Protein AF-R7WRE0-F1 (afdb_monomer_lite)

pLDDT: mean 92.09, std 9.32, range [49.22, 98.69]

Radius of gyration: 26.39 Å; chains: 1; bounding box: 58×39×87 Å

Structure (mmCIF, N/CA/C/O backbone):
data_AF-R7WRE0-F1
#
_entry.id   AF-R7WRE0-F1
#
loop_
_atom_site.group_PDB
_atom_site.id
_atom_site.type_symbol
_atom_site.label_atom_id
_atom_site.label_alt_id
_atom_site.label_comp_id
_atom_site.label_asym_id
_atom_site.label_entity_id
_atom_site.label_seq_id
_atom_site.pdbx_PDB_ins_code
_atom_site.Cartn_x
_atom_site.Cartn_y
_atom_site.Cartn_z
_atom_site.occupancy
_atom_site.B_iso_or_equiv
_atom_site.auth_seq_id
_atom_site.auth_comp_id
_atom_site.auth_asym_id
_atom_site.auth_atom_id
_ato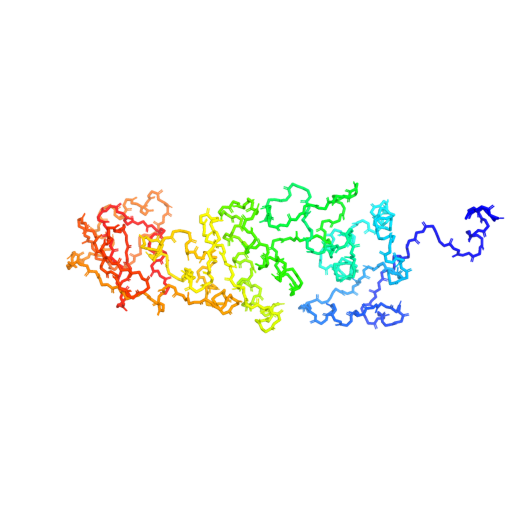m_site.pdbx_PDB_model_num
ATOM 1 N N . MET A 1 1 ? 18.594 -2.446 -43.652 1.00 52.31 1 MET A N 1
ATOM 2 C CA . MET A 1 1 ? 19.129 -3.704 -44.234 1.00 52.31 1 MET A CA 1
ATOM 3 C C . MET A 1 1 ? 19.076 -3.786 -45.760 1.00 52.31 1 MET A C 1
ATOM 5 O O . MET A 1 1 ? 20.065 -4.213 -46.339 1.00 52.31 1 MET A O 1
ATOM 9 N N . ALA A 1 2 ? 17.984 -3.380 -46.424 1.00 49.22 2 ALA A N 1
ATOM 10 C CA . ALA A 1 2 ? 17.731 -3.698 -47.840 1.00 49.22 2 ALA A CA 1
ATOM 11 C C . ALA A 1 2 ? 18.725 -3.141 -48.891 1.00 49.22 2 ALA A C 1
ATOM 13 O O . ALA A 1 2 ? 18.712 -3.618 -50.019 1.00 49.22 2 ALA A O 1
ATOM 14 N N . ARG A 1 3 ? 19.588 -2.164 -48.563 1.00 53.22 3 ARG A N 1
ATOM 15 C CA . ARG A 1 3 ? 20.530 -1.567 -49.536 1.00 53.22 3 ARG A CA 1
ATOM 16 C C . ARG A 1 3 ? 22.011 -1.901 -49.309 1.00 53.22 3 ARG A C 1
ATOM 18 O O . ARG A 1 3 ? 22.764 -1.891 -50.273 1.00 53.22 3 ARG A O 1
ATOM 25 N N . TRP A 1 4 ? 22.429 -2.203 -48.078 1.00 65.12 4 TRP A N 1
ATOM 26 C CA . TRP A 1 4 ? 23.857 -2.345 -47.738 1.00 65.12 4 TRP A CA 1
ATOM 27 C C . TRP A 1 4 ? 24.205 -3.635 -46.974 1.00 65.12 4 TRP A C 1
ATOM 29 O O . TRP A 1 4 ? 25.378 -3.964 -46.850 1.00 65.12 4 TRP A O 1
ATOM 39 N N . GLY A 1 5 ? 23.213 -4.416 -46.526 1.00 62.16 5 GLY A N 1
ATOM 40 C CA . GLY A 1 5 ? 23.451 -5.624 -45.729 1.00 62.16 5 GLY A CA 1
ATOM 41 C C . GLY A 1 5 ? 23.987 -5.327 -44.321 1.00 62.16 5 GLY A C 1
ATOM 42 O O . GLY A 1 5 ? 24.457 -4.234 -44.022 1.00 62.16 5 GLY A O 1
ATOM 43 N N . GLU A 1 6 ? 23.879 -6.302 -43.424 1.00 60.72 6 GLU A N 1
ATOM 44 C CA . GLU A 1 6 ? 24.284 -6.176 -42.016 1.00 60.72 6 GLU A CA 1
ATOM 45 C C . GLU A 1 6 ? 25.800 -5.970 -41.858 1.00 60.72 6 GLU A C 1
ATOM 47 O O . GLU A 1 6 ? 26.254 -5.136 -41.082 1.00 60.72 6 GLU A O 1
ATOM 52 N N . HIS A 1 7 ? 26.592 -6.664 -42.676 1.00 59.81 7 HIS A N 1
ATOM 53 C CA . HIS A 1 7 ? 28.050 -6.609 -42.622 1.00 59.81 7 HIS A CA 1
ATOM 54 C C . HIS A 1 7 ? 28.626 -5.222 -42.961 1.00 59.81 7 HIS A C 1
ATOM 56 O O . HIS A 1 7 ? 29.563 -4.777 -42.306 1.00 59.81 7 HIS A O 1
ATOM 62 N N . ALA A 1 8 ? 28.056 -4.500 -43.934 1.00 63.62 8 ALA A N 1
ATOM 63 C CA . ALA A 1 8 ? 28.547 -3.165 -44.291 1.00 63.62 8 ALA A CA 1
ATOM 64 C C . ALA A 1 8 ? 28.260 -2.121 -43.201 1.00 63.62 8 ALA A C 1
ATOM 66 O O . ALA A 1 8 ? 29.037 -1.186 -43.042 1.00 63.62 8 ALA A O 1
ATOM 67 N N . LEU A 1 9 ? 27.176 -2.299 -42.436 1.00 62.84 9 LEU A N 1
ATOM 68 C CA . LEU A 1 9 ? 26.852 -1.450 -41.287 1.00 62.84 9 LEU A CA 1
ATOM 69 C C . LEU A 1 9 ? 27.823 -1.696 -40.122 1.00 62.84 9 LEU A C 1
ATOM 71 O O . LEU A 1 9 ? 28.299 -0.739 -39.517 1.00 62.84 9 LEU A O 1
ATOM 75 N N . ARG A 1 10 ? 28.222 -2.954 -39.892 1.00 60.97 10 ARG A N 1
ATOM 76 C CA . ARG A 1 10 ? 29.246 -3.302 -38.890 1.00 60.97 10 ARG A CA 1
ATOM 77 C C . ARG A 1 10 ? 30.605 -2.670 -39.194 1.00 60.97 10 ARG A C 1
ATOM 79 O O . ARG A 1 10 ? 31.276 -2.182 -38.293 1.00 60.97 10 ARG A O 1
ATOM 86 N N . VAL A 1 11 ? 31.006 -2.646 -40.467 1.00 59.81 11 VAL A N 1
ATOM 87 C CA . VAL A 1 11 ? 32.299 -2.077 -40.898 1.00 59.81 11 VAL A CA 1
ATOM 88 C C . VAL A 1 11 ? 32.384 -0.565 -40.657 1.00 59.81 11 VAL A C 1
ATOM 90 O O . VAL A 1 11 ? 33.475 -0.052 -40.429 1.00 59.81 11 VAL A O 1
ATOM 93 N N . VAL A 1 12 ? 31.254 0.149 -40.663 1.00 56.72 12 VAL A N 1
ATOM 94 C CA . VAL A 1 12 ? 31.206 1.594 -40.367 1.00 56.72 12 VAL A CA 1
ATOM 95 C C . VAL A 1 12 ? 30.901 1.903 -38.894 1.00 56.72 12 VAL A C 1
ATOM 97 O O . VAL A 1 12 ? 30.641 3.055 -38.563 1.00 56.72 12 VAL A O 1
ATOM 100 N N . GLY A 1 13 ? 30.957 0.899 -38.010 1.00 50.66 13 GLY A N 1
ATOM 101 C CA . GLY A 1 13 ? 30.832 1.076 -36.560 1.00 50.66 13 GLY A CA 1
ATOM 102 C C . GLY A 1 13 ? 29.403 1.057 -36.017 1.00 50.66 13 GLY A C 1
ATOM 103 O O . GLY A 1 13 ? 29.203 1.403 -34.858 1.00 50.66 13 GLY A O 1
ATOM 104 N N . VAL A 1 14 ? 28.407 0.646 -36.810 1.00 56.50 14 VAL A N 1
ATOM 105 C CA . VAL A 1 14 ? 27.055 0.405 -36.283 1.00 56.50 14 VAL A CA 1
ATOM 106 C C . VAL A 1 14 ? 27.091 -0.894 -35.478 1.00 56.50 14 VAL A C 1
ATOM 108 O O . VAL A 1 14 ? 27.238 -1.975 -36.056 1.00 56.50 14 VAL A O 1
ATOM 111 N N . GLY A 1 15 ? 27.005 -0.769 -34.152 1.00 60.31 15 GLY A N 1
ATOM 112 C CA . GLY A 1 15 ? 26.920 -1.900 -33.230 1.00 60.31 15 GLY A CA 1
ATOM 113 C C . GLY A 1 15 ? 25.664 -2.745 -33.462 1.00 60.31 15 GLY A C 1
ATOM 114 O O . GLY A 1 15 ? 24.662 -2.266 -33.994 1.00 60.31 15 GLY A O 1
ATOM 115 N N . ASP A 1 16 ? 25.728 -4.018 -33.083 1.00 65.94 16 ASP A N 1
ATOM 116 C CA . ASP A 1 16 ? 24.604 -4.963 -33.087 1.00 65.94 16 ASP A CA 1
ATOM 117 C C . ASP A 1 16 ? 23.875 -5.041 -31.731 1.00 65.94 16 ASP A C 1
ATOM 119 O O . ASP A 1 16 ? 22.918 -5.801 -31.591 1.00 65.94 16 ASP A O 1
ATOM 123 N N . GLY A 1 17 ? 24.284 -4.218 -30.761 1.00 73.00 17 GLY A N 1
ATOM 124 C CA . GLY A 1 17 ? 23.723 -4.147 -29.416 1.00 73.00 17 GLY A CA 1
ATOM 125 C C . GLY A 1 17 ? 24.034 -2.819 -28.728 1.00 73.00 17 GLY A C 1
ATOM 126 O O . GLY A 1 17 ? 24.555 -1.888 -29.346 1.00 73.00 17 GLY A O 1
ATOM 127 N N . PHE A 1 18 ? 23.702 -2.737 -27.443 1.00 83.12 18 PHE A N 1
ATOM 128 C CA . PHE A 1 18 ? 23.951 -1.552 -26.628 1.00 83.12 18 PHE A CA 1
ATOM 129 C C . PHE A 1 18 ? 25.343 -1.612 -25.992 1.00 83.12 18 PHE A C 1
ATOM 131 O O . PHE A 1 18 ? 25.819 -2.683 -25.618 1.00 83.12 18 PHE A O 1
ATOM 138 N N . ALA A 1 19 ? 26.003 -0.462 -25.843 1.00 86.69 19 ALA A N 1
ATOM 139 C CA . ALA A 1 19 ? 27.262 -0.394 -25.110 1.00 86.69 19 ALA A CA 1
ATOM 140 C C . ALA A 1 19 ? 26.999 -0.449 -23.597 1.00 86.69 19 ALA A C 1
ATOM 142 O O . ALA A 1 19 ? 26.157 0.292 -23.086 1.00 86.69 19 ALA A O 1
ATOM 143 N N . VAL A 1 20 ? 27.748 -1.305 -22.893 1.00 90.69 20 VAL A N 1
ATOM 144 C CA . VAL A 1 20 ? 27.572 -1.571 -21.455 1.00 90.69 20 VAL A CA 1
ATOM 145 C C . VAL A 1 20 ? 28.853 -1.245 -20.673 1.00 90.69 20 VAL A C 1
ATOM 147 O O . VAL A 1 20 ? 29.591 -2.158 -20.292 1.00 90.69 20 VAL A O 1
ATOM 150 N N . PRO A 1 21 ? 29.218 0.041 -20.505 1.00 89.81 21 PRO A N 1
ATOM 151 C CA . PRO A 1 21 ? 30.403 0.404 -19.742 1.00 89.81 21 PRO A CA 1
ATOM 152 C C . PRO A 1 21 ? 30.174 0.254 -18.231 1.00 89.81 21 PRO A C 1
ATOM 154 O O . PRO A 1 21 ? 29.075 0.474 -17.721 1.00 89.81 21 PRO A O 1
ATOM 157 N N . THR A 1 22 ? 31.253 -0.070 -17.518 1.00 89.50 22 THR A N 1
ATOM 158 C CA . THR A 1 22 ? 31.354 0.103 -16.064 1.00 89.50 22 THR A CA 1
ATOM 159 C C . THR A 1 22 ? 32.142 1.370 -15.791 1.00 89.50 22 THR A C 1
ATOM 161 O O . THR A 1 22 ? 33.205 1.570 -16.381 1.00 89.50 22 THR A O 1
ATOM 164 N N . VAL A 1 23 ? 31.598 2.226 -14.935 1.00 87.00 23 VAL A N 1
ATOM 165 C CA . VAL A 1 23 ? 31.994 3.629 -14.840 1.00 87.00 23 VAL A CA 1
ATOM 166 C C . VAL A 1 23 ? 32.159 3.998 -13.375 1.00 87.00 23 VAL A C 1
ATOM 168 O O . VAL A 1 23 ? 31.402 3.513 -12.529 1.00 87.00 23 VAL A O 1
ATOM 171 N N . ASP A 1 24 ? 33.154 4.826 -13.074 1.00 86.94 24 ASP A N 1
ATOM 172 C CA . ASP A 1 24 ? 33.201 5.525 -11.793 1.00 86.94 24 ASP A CA 1
ATOM 173 C C . ASP A 1 24 ? 32.082 6.584 -11.813 1.00 86.94 24 ASP A C 1
ATOM 175 O O . ASP A 1 24 ? 31.990 7.325 -12.797 1.00 86.94 24 ASP A O 1
ATOM 179 N N . PRO A 1 25 ? 31.200 6.665 -10.797 1.00 82.38 25 PRO A N 1
ATOM 180 C CA . PRO A 1 25 ? 30.188 7.718 -10.717 1.00 82.38 25 PRO A CA 1
ATOM 181 C C . PRO A 1 25 ? 30.743 9.135 -10.902 1.00 82.38 25 PRO A C 1
ATOM 183 O O . PRO A 1 25 ? 30.017 10.000 -11.384 1.00 82.38 25 PRO A O 1
ATOM 186 N N . ALA A 1 26 ? 32.007 9.380 -10.535 1.00 81.50 26 ALA A N 1
ATOM 187 C CA . ALA A 1 26 ? 32.663 10.671 -10.732 1.00 81.50 26 ALA A CA 1
ATOM 188 C C . ALA A 1 26 ? 32.869 11.031 -12.216 1.00 81.50 26 ALA A C 1
ATOM 190 O O . ALA A 1 26 ? 32.938 12.214 -12.543 1.00 81.50 26 ALA A O 1
ATOM 191 N N . ASP A 1 27 ? 32.917 10.033 -13.102 1.00 81.38 27 ASP A N 1
ATOM 192 C CA . ASP A 1 27 ? 33.128 10.187 -14.546 1.00 81.38 27 ASP A CA 1
ATOM 193 C C . ASP A 1 27 ? 31.807 10.093 -15.346 1.00 81.38 27 ASP A C 1
ATOM 195 O O . ASP A 1 27 ? 31.813 10.069 -16.580 1.00 81.38 27 ASP A O 1
ATOM 199 N N . ALA A 1 28 ? 30.653 10.016 -14.670 1.00 74.06 28 ALA A N 1
ATOM 200 C CA . ALA A 1 28 ? 29.349 9.787 -15.301 1.00 74.06 28 ALA A CA 1
ATOM 201 C C . ALA A 1 28 ? 28.956 10.875 -16.322 1.00 74.06 28 ALA A C 1
ATOM 203 O O . ALA A 1 28 ? 28.397 10.552 -17.376 1.00 74.06 28 ALA A O 1
ATOM 204 N N . ASP A 1 29 ? 29.309 12.137 -16.057 1.00 72.81 29 ASP A N 1
ATOM 205 C CA . ASP A 1 29 ? 29.035 13.276 -16.946 1.00 72.81 29 ASP A CA 1
ATOM 206 C C . ASP A 1 29 ? 29.717 13.116 -18.315 1.00 72.81 29 ASP A C 1
ATOM 208 O O . ASP A 1 29 ? 29.145 13.455 -19.354 1.00 72.81 29 ASP A O 1
ATOM 212 N N . GLU A 1 30 ? 30.928 12.544 -18.351 1.00 72.88 30 GLU A N 1
ATOM 213 C CA . GLU A 1 30 ? 31.688 12.337 -19.594 1.00 72.88 30 GLU A CA 1
ATOM 214 C C . GLU A 1 30 ? 31.023 11.312 -20.523 1.00 72.88 30 GLU A C 1
ATOM 216 O O . GLU A 1 30 ? 31.289 11.260 -21.729 1.00 72.88 30 GLU A O 1
ATOM 221 N N . LEU A 1 31 ? 30.131 10.492 -19.971 1.00 69.44 31 LEU A N 1
ATOM 222 C CA . LEU A 1 31 ? 29.429 9.439 -20.688 1.00 69.44 31 LEU A CA 1
ATOM 223 C C . LEU A 1 31 ? 28.071 9.882 -21.224 1.00 69.44 31 LEU A C 1
ATOM 225 O O . LEU A 1 31 ? 27.492 9.140 -22.021 1.00 69.44 31 LEU A O 1
ATOM 229 N N . GLY A 1 32 ? 27.610 11.082 -20.856 1.00 74.12 32 GLY A N 1
ATOM 230 C CA . GLY A 1 32 ? 26.319 11.625 -21.274 1.00 74.12 32 GLY A CA 1
ATOM 231 C C . GLY A 1 32 ? 25.140 10.824 -20.726 1.00 74.12 32 GLY A C 1
ATOM 232 O O . GLY A 1 32 ? 24.173 10.611 -21.450 1.00 74.12 32 GLY A O 1
ATOM 233 N N . LEU A 1 33 ? 25.250 10.320 -19.493 1.00 82.38 33 LEU A N 1
ATOM 234 C CA . LEU A 1 33 ? 24.149 9.625 -18.828 1.00 82.38 33 LEU A CA 1
ATOM 235 C C . LEU A 1 33 ? 23.089 10.639 -18.399 1.00 82.38 33 LEU A C 1
ATOM 237 O O . LEU A 1 33 ? 23.384 11.607 -17.707 1.00 82.38 33 LEU A O 1
ATOM 241 N N . ASP A 1 34 ? 21.857 10.396 -18.823 1.00 84.44 34 ASP A N 1
ATOM 242 C CA . ASP A 1 34 ? 20.717 11.265 -18.566 1.00 84.44 34 ASP A CA 1
ATOM 243 C C . ASP A 1 34 ? 20.276 11.190 -17.092 1.00 84.44 34 ASP A C 1
ATOM 245 O O . ASP A 1 34 ? 20.069 10.099 -16.550 1.00 84.44 34 ASP A O 1
ATOM 249 N N . GLU A 1 35 ? 20.171 12.345 -16.436 1.00 86.12 35 GLU A N 1
ATOM 250 C CA . GLU A 1 35 ? 19.733 12.507 -15.039 1.00 86.12 35 GLU A CA 1
ATOM 251 C C . GLU A 1 35 ? 20.459 11.599 -14.013 1.00 86.12 35 GLU A C 1
ATOM 253 O O . GLU A 1 35 ? 19.883 11.143 -13.016 1.00 86.12 35 GLU A O 1
ATOM 258 N N . PHE A 1 36 ? 21.747 11.308 -14.224 1.00 87.44 36 PHE A N 1
ATOM 259 C CA . PHE A 1 36 ? 22.537 10.467 -13.312 1.00 87.44 36 PHE A CA 1
ATOM 260 C C . PHE A 1 36 ? 22.676 11.079 -11.908 1.00 87.44 36 PHE A C 1
ATOM 262 O O . PHE A 1 36 ? 22.683 10.371 -10.893 1.00 87.44 36 PHE A O 1
ATOM 269 N N . GLU A 1 37 ? 22.743 12.403 -11.826 1.00 86.88 37 GLU A N 1
ATOM 270 C CA . GLU A 1 37 ? 22.750 13.174 -10.586 1.00 86.88 37 GLU A CA 1
ATOM 271 C C . GLU A 1 37 ? 21.468 12.968 -9.770 1.00 86.88 37 GLU A C 1
ATOM 273 O O . GLU A 1 37 ? 21.527 12.898 -8.543 1.00 86.88 37 GLU A O 1
ATOM 278 N N . VAL A 1 38 ? 20.321 12.787 -10.434 1.00 88.12 38 VAL A N 1
ATOM 279 C CA . VAL A 1 38 ? 19.037 12.526 -9.769 1.00 88.12 38 VAL A CA 1
ATOM 280 C C . VAL A 1 38 ? 19.038 11.125 -9.168 1.00 88.12 38 VAL A C 1
ATOM 282 O O . VAL A 1 38 ? 18.720 10.952 -7.989 1.00 88.12 38 VAL A O 1
ATOM 285 N N . TRP A 1 39 ? 19.448 10.120 -9.948 1.00 90.06 39 TRP A N 1
ATOM 286 C CA . TRP A 1 39 ? 19.550 8.741 -9.463 1.00 90.06 39 TRP A CA 1
ATOM 287 C C . TRP A 1 39 ? 20.536 8.606 -8.298 1.00 90.06 39 TRP A C 1
ATOM 289 O O . TRP A 1 39 ? 20.239 7.923 -7.318 1.00 90.06 39 TRP A O 1
ATOM 299 N N . SER A 1 40 ? 21.702 9.245 -8.386 1.00 88.62 40 SER A N 1
ATOM 300 C CA . SER A 1 40 ? 22.733 9.148 -7.349 1.00 88.62 40 SER A CA 1
ATOM 301 C C . SER A 1 40 ? 22.347 9.888 -6.065 1.00 88.62 40 SER A C 1
ATOM 303 O O . SER A 1 40 ? 22.563 9.349 -4.980 1.00 88.62 40 SER A O 1
ATOM 305 N N . ALA A 1 41 ? 21.719 11.065 -6.162 1.00 86.88 41 ALA A N 1
ATOM 306 C CA . ALA A 1 41 ? 21.272 11.840 -5.002 1.00 86.88 41 ALA A CA 1
ATOM 307 C C . ALA A 1 41 ? 20.153 11.156 -4.198 1.00 86.88 41 ALA A C 1
ATOM 309 O O . ALA A 1 41 ? 20.038 11.382 -2.995 1.00 86.88 41 ALA A O 1
ATOM 310 N N . ALA A 1 42 ? 19.350 10.301 -4.836 1.00 84.19 42 ALA A N 1
ATOM 311 C CA . ALA A 1 42 ? 18.278 9.548 -4.185 1.00 84.19 42 ALA A CA 1
ATOM 312 C C . ALA A 1 42 ? 18.773 8.352 -3.341 1.00 84.19 42 ALA A C 1
ATOM 314 O O . ALA A 1 42 ? 17.960 7.583 -2.826 1.00 84.19 42 ALA A O 1
ATOM 315 N N . ARG A 1 43 ? 20.092 8.144 -3.223 1.00 85.81 43 ARG A N 1
ATOM 316 C CA . ARG A 1 43 ? 20.687 6.986 -2.544 1.00 85.81 43 ARG A CA 1
ATOM 317 C C . ARG A 1 43 ? 21.499 7.397 -1.327 1.00 85.81 43 ARG A C 1
ATOM 319 O O . ARG A 1 43 ? 22.329 8.296 -1.398 1.00 85.81 43 ARG A O 1
ATOM 326 N N . ASP A 1 44 ? 21.377 6.605 -0.265 1.00 82.44 44 ASP A N 1
ATOM 327 C CA . ASP A 1 44 ? 22.241 6.727 0.916 1.00 82.44 44 ASP A CA 1
ATOM 328 C C . ASP A 1 44 ? 23.703 6.378 0.603 1.00 82.44 44 ASP A C 1
ATOM 330 O O . ASP A 1 44 ? 24.634 6.959 1.160 1.00 82.44 44 ASP A O 1
ATOM 334 N N . VAL A 1 45 ? 23.908 5.391 -0.278 1.00 83.62 45 VAL A N 1
ATOM 335 C CA . VAL A 1 45 ? 25.230 4.921 -0.700 1.00 83.62 45 VAL A CA 1
ATOM 336 C C . VAL A 1 45 ? 25.240 4.722 -2.213 1.00 83.62 45 VAL A C 1
ATOM 338 O O . VAL A 1 45 ? 24.537 3.862 -2.762 1.00 83.62 45 VAL A O 1
ATOM 341 N N . VAL A 1 46 ? 26.069 5.518 -2.886 1.00 83.75 46 VAL A N 1
ATOM 342 C CA . VAL A 1 46 ? 26.374 5.361 -4.310 1.00 83.75 46 VAL A CA 1
ATOM 343 C C . VAL A 1 46 ? 27.480 4.305 -4.456 1.00 83.75 46 VAL A C 1
ATOM 345 O O . VAL A 1 46 ? 28.491 4.397 -3.757 1.00 83.75 46 VAL A O 1
ATOM 348 N N . PRO A 1 47 ? 27.307 3.277 -5.308 1.00 86.00 47 PRO A N 1
ATOM 349 C CA . PRO A 1 47 ? 28.346 2.276 -5.557 1.00 86.00 47 PRO A CA 1
ATOM 350 C C . PRO A 1 47 ? 29.635 2.892 -6.117 1.00 86.00 47 PRO A C 1
ATOM 352 O O . PRO A 1 47 ? 29.561 3.815 -6.917 1.00 86.00 47 PRO A O 1
ATOM 355 N N . GLU A 1 48 ? 30.803 2.331 -5.779 1.00 88.12 48 GLU A N 1
ATOM 356 C CA . GLU A 1 48 ? 32.104 2.769 -6.334 1.00 88.12 48 GLU A CA 1
ATOM 357 C C . GLU A 1 48 ? 32.192 2.602 -7.858 1.00 88.12 48 GLU A C 1
ATOM 359 O O . GLU A 1 48 ? 32.954 3.293 -8.524 1.00 88.12 48 GLU A O 1
ATOM 364 N N . GLN A 1 49 ? 31.425 1.662 -8.413 1.00 89.69 49 GLN A N 1
ATOM 365 C CA . GLN A 1 49 ? 31.317 1.435 -9.847 1.00 89.69 49 GLN A CA 1
ATOM 366 C C . GLN A 1 49 ? 29.868 1.170 -10.226 1.00 89.69 49 GLN A C 1
ATOM 368 O O . GLN A 1 49 ? 29.169 0.411 -9.548 1.00 89.69 49 GLN A O 1
ATOM 373 N N . VAL A 1 50 ? 29.437 1.752 -11.341 1.00 89.75 50 VAL A N 1
ATOM 374 C CA . VAL A 1 50 ? 28.094 1.565 -11.893 1.00 89.75 50 VAL A CA 1
ATOM 375 C C . VAL A 1 50 ? 28.221 1.009 -13.301 1.00 89.75 50 VAL A C 1
ATOM 377 O O . VAL A 1 50 ? 28.927 1.561 -14.141 1.00 89.75 50 VAL A O 1
ATOM 380 N N . THR A 1 51 ? 27.546 -0.102 -13.573 1.00 92.69 51 THR A N 1
ATOM 381 C CA . THR A 1 51 ? 27.418 -0.627 -14.933 1.00 92.69 51 THR A CA 1
ATOM 382 C C . THR A 1 51 ? 26.124 -0.100 -15.537 1.00 92.69 51 THR A C 1
ATOM 384 O O . THR A 1 51 ? 25.044 -0.278 -14.970 1.00 92.69 51 THR A O 1
ATOM 387 N N . VAL A 1 52 ? 26.229 0.562 -16.685 1.00 91.62 52 VAL A N 1
ATOM 388 C CA . VAL A 1 52 ? 25.108 1.258 -17.328 1.00 91.62 52 VAL A CA 1
ATOM 389 C C . VAL A 1 52 ? 24.919 0.782 -18.755 1.00 91.62 52 VAL A C 1
ATOM 391 O O . VAL A 1 52 ? 25.851 0.277 -19.373 1.00 91.62 52 VAL A O 1
ATOM 394 N N . VAL A 1 53 ? 23.720 0.971 -19.292 1.00 92.31 53 VAL A N 1
ATOM 395 C CA . VAL A 1 53 ? 23.457 0.826 -20.725 1.00 92.31 53 VAL A CA 1
ATOM 396 C C . VAL A 1 53 ? 23.426 2.218 -21.341 1.00 92.31 53 VAL A C 1
ATOM 398 O O . VAL A 1 53 ? 22.645 3.063 -20.911 1.00 92.31 53 VAL A O 1
ATOM 401 N N . ARG A 1 54 ? 24.293 2.469 -22.324 1.00 88.38 54 ARG A N 1
ATOM 402 C CA . ARG A 1 54 ? 24.356 3.760 -23.021 1.00 88.38 54 ARG A CA 1
ATOM 403 C C . ARG A 1 54 ? 23.239 3.932 -24.044 1.00 88.38 54 ARG A C 1
ATOM 405 O O . ARG A 1 54 ? 22.703 2.951 -24.556 1.00 88.38 54 ARG A O 1
ATOM 412 N N . ASP A 1 55 ? 22.993 5.195 -24.389 1.00 87.62 55 ASP A N 1
ATOM 413 C CA . ASP A 1 55 ? 22.212 5.625 -25.552 1.00 87.62 55 ASP A CA 1
ATOM 414 C C . ASP A 1 55 ? 20.755 5.107 -25.540 1.00 87.62 55 ASP A C 1
ATOM 416 O O . ASP A 1 55 ? 20.138 4.885 -26.586 1.00 87.62 55 ASP A O 1
ATOM 420 N N . LEU A 1 56 ? 20.200 4.878 -24.342 1.00 91.50 56 LEU A N 1
ATOM 421 C CA . LEU A 1 56 ? 18.807 4.460 -24.155 1.00 91.50 56 LEU A CA 1
ATOM 422 C C . LEU A 1 56 ? 17.815 5.552 -24.591 1.00 91.50 56 LEU A C 1
ATOM 424 O O . LEU A 1 56 ? 16.728 5.235 -25.070 1.00 91.50 56 LEU A O 1
ATOM 428 N N . ASP A 1 57 ? 18.205 6.819 -24.481 1.00 90.31 57 ASP A N 1
ATOM 429 C CA . ASP A 1 57 ? 17.473 8.005 -24.937 1.00 90.31 57 ASP A CA 1
ATOM 430 C C . ASP A 1 57 ? 17.355 8.089 -26.471 1.00 90.31 57 ASP A C 1
ATOM 432 O O . ASP A 1 57 ? 16.449 8.739 -26.993 1.00 90.31 57 ASP A O 1
ATOM 436 N N . LEU A 1 58 ? 18.223 7.384 -27.209 1.00 90.00 58 LEU A N 1
ATOM 437 C CA . LEU A 1 58 ? 18.189 7.321 -28.674 1.00 90.00 58 LEU A CA 1
ATOM 438 C C . LEU A 1 58 ? 17.221 6.258 -29.217 1.00 90.00 58 LEU A C 1
ATOM 440 O O . LEU A 1 58 ? 17.020 6.166 -30.435 1.00 90.00 58 LEU A O 1
ATOM 444 N N . VAL A 1 59 ? 16.639 5.426 -28.349 1.00 92.38 59 VAL A N 1
ATOM 445 C CA . VAL A 1 59 ? 15.651 4.422 -28.752 1.00 92.38 59 VAL A CA 1
ATOM 446 C C . VAL A 1 59 ? 14.365 5.124 -29.185 1.00 92.38 59 VAL A C 1
ATOM 448 O O . VAL A 1 59 ? 13.779 5.909 -28.447 1.00 92.38 59 VAL A O 1
ATOM 451 N N . ASP A 1 60 ? 13.899 4.796 -30.391 1.00 93.00 60 ASP A N 1
ATOM 452 C CA . ASP A 1 60 ? 12.610 5.261 -30.906 1.00 93.00 60 ASP A CA 1
ATOM 453 C C . ASP A 1 60 ? 11.474 4.893 -29.920 1.00 93.00 60 ASP A C 1
ATOM 455 O O . ASP A 1 60 ? 11.307 3.699 -29.629 1.00 93.00 60 ASP A O 1
ATOM 459 N N . PRO A 1 61 ? 10.685 5.871 -29.422 1.00 92.75 61 PRO A N 1
ATOM 460 C CA . PRO A 1 61 ? 9.608 5.630 -28.463 1.00 92.75 61 PRO A CA 1
ATOM 461 C C . PRO A 1 61 ? 8.595 4.561 -28.894 1.00 92.75 61 PRO A C 1
ATOM 463 O O . PRO A 1 61 ? 8.045 3.862 -28.043 1.00 92.75 61 PRO A O 1
ATOM 466 N N . ASP A 1 62 ? 8.383 4.369 -30.198 1.00 93.62 62 ASP A N 1
ATOM 467 C CA . ASP A 1 62 ? 7.448 3.364 -30.721 1.00 93.62 62 ASP A CA 1
ATOM 468 C C . ASP A 1 62 ? 8.061 1.953 -30.812 1.00 93.62 62 ASP A C 1
ATOM 470 O O . ASP A 1 62 ? 7.379 0.993 -31.177 1.00 93.62 62 ASP A O 1
ATOM 474 N N . ARG A 1 63 ? 9.350 1.798 -30.478 1.00 95.12 63 ARG A N 1
ATOM 475 C CA . ARG A 1 63 ? 10.124 0.554 -30.646 1.00 95.12 63 ARG A CA 1
ATOM 476 C C . ARG A 1 63 ? 10.658 -0.027 -29.341 1.00 95.12 63 ARG A C 1
ATOM 478 O O . ARG A 1 63 ? 11.503 -0.927 -29.356 1.00 95.12 63 ARG A O 1
ATOM 485 N N . TRP A 1 64 ? 10.151 0.443 -28.201 1.00 96.00 64 TRP A N 1
ATOM 486 C CA . TRP A 1 64 ? 10.567 -0.048 -26.885 1.00 96.00 64 TRP A CA 1
ATOM 487 C C . TRP A 1 64 ? 10.307 -1.541 -26.680 1.00 96.00 64 TRP A C 1
ATOM 489 O O . TRP A 1 64 ? 11.101 -2.214 -26.026 1.00 96.00 64 TRP A O 1
ATOM 499 N N . ARG A 1 65 ? 9.246 -2.105 -27.270 1.00 95.94 65 ARG A N 1
ATOM 500 C CA . ARG A 1 65 ? 8.976 -3.550 -27.186 1.00 95.94 65 ARG A CA 1
ATOM 501 C C . ARG A 1 65 ? 10.113 -4.369 -27.809 1.00 95.94 65 ARG A C 1
ATOM 503 O O . ARG A 1 65 ? 10.591 -5.339 -27.222 1.00 95.94 65 ARG A O 1
ATOM 510 N N . GLU A 1 66 ? 10.554 -3.992 -29.001 1.00 95.12 66 GLU A N 1
ATOM 511 C CA . GLU A 1 66 ? 11.665 -4.641 -29.688 1.00 95.12 66 GLU A CA 1
ATOM 512 C C . GLU A 1 66 ? 12.985 -4.378 -28.962 1.00 95.12 66 GLU A C 1
ATOM 514 O O . GLU A 1 66 ? 13.757 -5.314 -28.760 1.00 95.12 66 GLU A O 1
ATOM 519 N N . ALA A 1 67 ? 13.225 -3.141 -28.515 1.00 95.25 67 ALA A N 1
ATOM 520 C CA . ALA A 1 67 ? 14.435 -2.774 -27.783 1.00 95.25 67 ALA A CA 1
ATOM 521 C C . ALA A 1 67 ? 14.595 -3.594 -26.495 1.00 95.25 67 ALA A C 1
ATOM 523 O O . ALA A 1 67 ? 15.655 -4.173 -26.273 1.00 95.25 67 ALA A O 1
ATOM 524 N N . LEU A 1 68 ? 13.533 -3.751 -25.698 1.00 96.75 68 LEU A N 1
ATOM 525 C CA . LEU A 1 68 ? 13.553 -4.592 -24.496 1.00 96.75 68 LEU A CA 1
ATOM 526 C C . LEU A 1 68 ? 13.800 -6.070 -24.812 1.00 96.75 68 LEU A C 1
ATOM 528 O O . LEU A 1 68 ? 14.397 -6.775 -24.003 1.00 96.75 68 LEU A O 1
ATOM 532 N N . THR A 1 69 ? 13.368 -6.555 -25.978 1.00 95.88 69 THR A N 1
ATOM 533 C CA . THR A 1 69 ? 13.696 -7.917 -26.425 1.00 95.88 69 THR A CA 1
ATOM 534 C C . THR A 1 69 ? 15.191 -8.059 -26.712 1.00 95.88 69 THR A C 1
ATOM 536 O O . THR A 1 69 ? 15.782 -9.059 -26.312 1.00 95.88 69 THR A O 1
ATOM 539 N N . VAL A 1 70 ? 15.812 -7.063 -27.356 1.00 94.50 70 VAL A N 1
ATOM 540 C CA . VAL A 1 70 ? 17.265 -7.049 -27.602 1.00 94.50 70 VAL A CA 1
ATOM 541 C C . VAL A 1 70 ? 18.037 -6.953 -26.285 1.00 94.50 70 VAL A C 1
ATOM 543 O O . VAL A 1 70 ? 18.897 -7.790 -26.031 1.00 94.50 70 VAL A O 1
ATOM 546 N N . LEU A 1 71 ? 17.681 -5.999 -25.419 1.00 95.38 71 LEU A N 1
ATOM 547 C CA . LEU A 1 71 ? 18.314 -5.795 -24.112 1.00 95.38 71 LEU A CA 1
ATOM 548 C C . LEU A 1 71 ? 18.230 -7.055 -23.237 1.00 95.38 71 LEU A C 1
ATOM 550 O O . LEU A 1 71 ? 19.213 -7.453 -22.626 1.00 95.38 71 LEU A O 1
ATOM 554 N N . ALA A 1 72 ? 17.073 -7.719 -23.191 1.00 96.12 72 ALA A N 1
ATOM 555 C CA . ALA A 1 72 ? 16.894 -8.918 -22.374 1.00 96.12 72 ALA A CA 1
ATOM 556 C C . ALA A 1 72 ? 17.589 -10.169 -22.940 1.00 96.12 72 ALA A C 1
ATOM 558 O O . ALA A 1 72 ? 17.833 -11.117 -22.193 1.00 96.12 72 ALA A O 1
ATOM 559 N N . ALA A 1 73 ? 17.870 -10.204 -24.245 1.00 94.31 73 ALA A N 1
ATOM 560 C CA . ALA A 1 73 ? 18.602 -11.298 -24.877 1.00 94.31 73 ALA A CA 1
ATOM 561 C C . ALA A 1 73 ? 20.124 -11.179 -24.688 1.00 94.31 73 ALA A C 1
ATOM 563 O O . ALA A 1 73 ? 20.830 -12.180 -24.830 1.00 94.31 73 ALA A O 1
ATOM 564 N N . ASP A 1 74 ? 20.625 -9.984 -24.364 1.00 93.44 74 ASP A N 1
ATOM 565 C CA . ASP A 1 74 ? 22.038 -9.745 -24.092 1.00 93.44 74 ASP A CA 1
ATOM 566 C C . ASP A 1 74 ? 22.391 -10.142 -22.641 1.00 93.44 74 ASP A C 1
ATOM 568 O O . ASP A 1 74 ? 21.890 -9.534 -21.688 1.00 93.44 74 ASP A O 1
ATOM 572 N N . PRO A 1 75 ? 23.266 -11.145 -22.427 1.00 92.00 75 PRO A N 1
ATOM 573 C CA . PRO A 1 75 ? 23.639 -11.599 -21.089 1.00 92.00 75 PRO A CA 1
ATOM 574 C C . PRO A 1 75 ? 24.397 -10.549 -20.263 1.00 92.00 75 PRO A C 1
ATOM 576 O O . PRO A 1 75 ? 24.420 -10.675 -19.038 1.00 92.00 75 PRO A O 1
ATOM 579 N N . ALA A 1 76 ? 25.012 -9.539 -20.887 1.00 91.25 76 ALA A N 1
ATOM 580 C CA . ALA A 1 76 ? 25.664 -8.439 -20.176 1.00 91.25 76 ALA A CA 1
ATOM 581 C C . ALA A 1 76 ? 24.648 -7.414 -19.645 1.00 91.25 76 ALA A C 1
ATOM 583 O O . ALA A 1 76 ? 24.875 -6.805 -18.602 1.00 91.25 76 ALA A O 1
ATOM 584 N N . VAL A 1 77 ? 23.515 -7.254 -20.334 1.00 94.00 77 VAL A N 1
ATOM 585 C CA . VAL A 1 77 ? 22.468 -6.284 -19.983 1.00 94.00 77 VAL A CA 1
ATOM 586 C C . VAL A 1 77 ? 21.402 -6.890 -19.077 1.00 94.00 77 VAL A C 1
ATOM 588 O O . VAL A 1 77 ? 20.918 -6.214 -18.173 1.00 94.00 77 VAL A O 1
ATOM 591 N N . ALA A 1 78 ? 21.035 -8.158 -19.277 1.00 94.25 78 ALA A N 1
ATOM 592 C CA . ALA A 1 78 ? 19.944 -8.798 -18.542 1.00 94.25 78 ALA A CA 1
ATOM 593 C C . ALA A 1 78 ? 20.033 -8.652 -17.001 1.00 94.25 78 ALA A C 1
ATOM 595 O O . ALA A 1 78 ? 19.001 -8.367 -16.390 1.00 94.25 78 ALA A O 1
ATOM 596 N N . PRO A 1 79 ? 21.213 -8.760 -16.347 1.00 95.19 79 PRO A N 1
ATOM 597 C CA . PRO A 1 79 ? 21.335 -8.491 -14.912 1.00 95.19 79 PRO A CA 1
ATOM 598 C C . PRO A 1 79 ? 20.967 -7.052 -14.522 1.00 95.19 79 PRO A C 1
ATOM 600 O O . PRO A 1 79 ? 20.357 -6.849 -13.477 1.00 95.19 79 PRO A O 1
ATOM 603 N N . LEU A 1 80 ? 21.272 -6.068 -15.373 1.00 96.31 80 LEU A N 1
ATOM 604 C CA . LEU A 1 80 ? 20.984 -4.647 -15.137 1.00 96.31 80 LEU A CA 1
ATOM 605 C C . LEU A 1 80 ? 19.489 -4.327 -15.249 1.00 96.31 80 LEU A C 1
ATOM 607 O O . LEU A 1 80 ? 19.015 -3.389 -14.619 1.00 96.31 80 LEU A O 1
ATOM 611 N N . LEU A 1 81 ? 18.736 -5.101 -16.040 1.00 96.94 81 LEU A N 1
ATOM 612 C CA . LEU A 1 81 ? 17.273 -4.979 -16.130 1.00 96.94 81 LEU A CA 1
ATOM 613 C C . LEU A 1 81 ? 16.570 -5.547 -14.888 1.00 96.94 81 LEU A C 1
ATOM 615 O O . LEU A 1 81 ? 15.472 -5.109 -14.534 1.00 96.94 81 LEU A O 1
ATOM 619 N N . ALA A 1 82 ? 17.188 -6.540 -14.244 1.00 94.75 82 ALA A N 1
ATOM 620 C CA . ALA A 1 82 ? 16.693 -7.158 -13.020 1.00 94.75 82 ALA A CA 1
ATOM 621 C C . ALA A 1 82 ? 17.118 -6.389 -11.757 1.00 94.75 82 ALA A C 1
ATOM 623 O O . ALA A 1 82 ? 16.401 -6.438 -10.754 1.00 94.75 82 ALA A O 1
ATOM 624 N N . ASP A 1 83 ? 18.245 -5.674 -11.808 1.00 94.69 83 ASP A N 1
ATOM 625 C CA . ASP A 1 83 ? 18.746 -4.828 -10.726 1.00 94.69 83 ASP A CA 1
ATOM 626 C C . ASP A 1 83 ? 17.904 -3.557 -10.580 1.00 94.69 83 ASP A C 1
ATOM 628 O O . ASP A 1 83 ? 18.194 -2.510 -11.153 1.00 94.69 83 ASP A O 1
ATOM 632 N N . ARG A 1 84 ? 16.836 -3.663 -9.789 1.00 93.06 84 ARG A N 1
ATOM 633 C CA . ARG A 1 84 ? 15.883 -2.578 -9.525 1.00 93.06 84 ARG A CA 1
ATOM 634 C C . ARG A 1 84 ? 16.547 -1.290 -9.027 1.00 93.06 84 ARG A C 1
ATOM 636 O O . ARG A 1 84 ? 16.054 -0.206 -9.354 1.00 93.06 84 ARG A O 1
ATOM 643 N N . ASP A 1 85 ? 17.614 -1.420 -8.248 1.00 91.25 85 ASP A N 1
ATOM 644 C CA . ASP A 1 85 ? 18.300 -0.300 -7.609 1.00 91.25 85 ASP A CA 1
ATOM 645 C C . ASP A 1 85 ? 19.364 0.320 -8.532 1.00 91.25 85 ASP A C 1
ATOM 647 O O . ASP A 1 85 ? 19.823 1.436 -8.276 1.00 91.25 85 ASP A O 1
ATOM 651 N N . GLY A 1 86 ? 19.734 -0.367 -9.615 1.00 93.00 86 GLY A N 1
ATOM 652 C CA . GLY A 1 86 ? 20.683 0.104 -10.615 1.00 93.00 86 GLY A CA 1
ATOM 653 C C . GLY A 1 86 ? 20.138 1.236 -11.492 1.00 93.00 86 GLY A C 1
ATOM 654 O O . GLY A 1 86 ? 18.937 1.329 -11.763 1.00 93.00 86 GLY A O 1
ATOM 655 N N . TYR A 1 87 ? 21.050 2.083 -11.981 1.00 93.50 87 TYR A N 1
ATOM 656 C CA . TYR A 1 87 ? 20.735 3.235 -12.837 1.00 93.50 87 TYR A CA 1
ATOM 657 C C . TYR A 1 87 ? 19.930 2.838 -14.083 1.00 93.50 87 TYR A C 1
ATOM 659 O O . TYR A 1 87 ? 18.891 3.428 -14.360 1.00 93.50 87 TYR A O 1
ATOM 667 N N . THR A 1 88 ? 20.352 1.786 -14.794 1.00 95.19 88 THR A N 1
ATOM 668 C CA . THR A 1 88 ? 19.675 1.309 -16.014 1.00 95.19 88 THR A CA 1
ATOM 669 C C . THR A 1 88 ? 18.203 0.980 -15.758 1.00 95.19 88 THR A C 1
ATOM 671 O O . THR A 1 88 ? 17.331 1.412 -16.511 1.00 95.19 88 THR A O 1
ATOM 674 N N . ALA A 1 89 ? 17.900 0.230 -14.693 1.00 95.75 89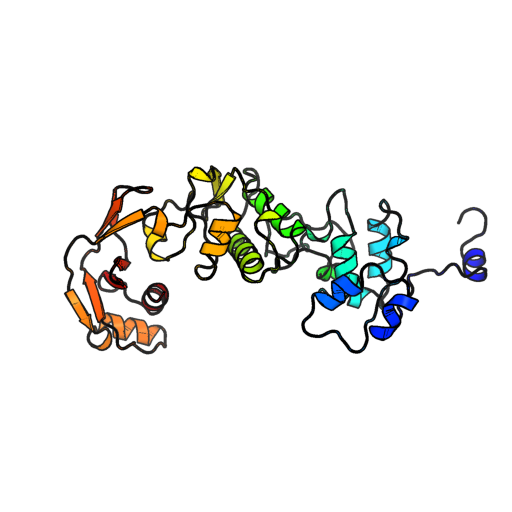 ALA A N 1
ATOM 675 C CA . ALA A 1 89 ? 16.520 -0.111 -14.372 1.00 95.75 89 ALA A CA 1
ATOM 676 C C . ALA A 1 89 ? 15.719 1.122 -13.949 1.00 95.75 89 ALA A C 1
ATOM 678 O O . ALA A 1 89 ? 14.584 1.286 -14.393 1.00 95.75 89 ALA A O 1
ATOM 679 N N . TRP A 1 90 ? 16.302 1.993 -13.120 1.00 94.25 90 TRP A N 1
ATOM 680 C CA . TRP A 1 90 ? 15.684 3.253 -12.708 1.00 94.25 90 TRP A CA 1
ATOM 681 C C . TRP A 1 90 ? 15.319 4.134 -13.912 1.00 94.25 90 TRP A C 1
ATOM 683 O O . TRP A 1 90 ? 14.159 4.532 -14.038 1.00 94.25 90 TRP A O 1
ATOM 693 N N . TRP A 1 91 ? 16.254 4.342 -14.844 1.00 95.38 91 TRP A N 1
ATOM 694 C CA . TRP A 1 91 ? 16.039 5.172 -16.031 1.00 95.38 91 TRP A CA 1
ATOM 695 C C . TRP A 1 91 ? 14.941 4.582 -16.921 1.00 95.38 91 TRP A C 1
ATOM 697 O O . TRP A 1 91 ? 14.008 5.278 -17.326 1.00 95.38 91 TRP A O 1
ATOM 707 N N . LEU A 1 92 ? 14.981 3.266 -17.165 1.00 96.62 92 LEU A N 1
ATOM 708 C CA . LEU A 1 92 ? 13.963 2.582 -17.967 1.00 96.62 92 LEU A CA 1
ATOM 709 C C . LEU A 1 92 ? 12.572 2.643 -17.312 1.00 96.62 92 LEU A C 1
ATOM 711 O O . LEU A 1 92 ? 11.576 2.785 -18.019 1.00 96.62 92 LEU A O 1
ATOM 715 N N . ARG A 1 93 ? 12.472 2.580 -15.976 1.00 95.06 93 ARG A N 1
ATOM 716 C CA . ARG A 1 93 ? 11.194 2.754 -15.258 1.00 95.06 93 ARG A CA 1
ATOM 717 C C . ARG A 1 93 ? 10.585 4.136 -15.473 1.00 95.06 93 ARG A C 1
ATOM 719 O O . ARG A 1 93 ? 9.362 4.231 -15.581 1.00 95.06 93 ARG A O 1
ATOM 726 N N . GLY A 1 94 ? 11.418 5.173 -15.511 1.00 93.38 94 GLY A N 1
ATOM 727 C CA . GLY A 1 94 ? 10.987 6.555 -15.722 1.00 93.38 94 GLY A CA 1
ATOM 728 C C . GLY A 1 94 ? 10.548 6.843 -17.158 1.00 93.38 94 GLY A C 1
ATOM 729 O O . GLY A 1 94 ? 9.591 7.586 -17.361 1.00 93.38 94 GLY A O 1
ATOM 730 N N . ASN A 1 95 ? 11.197 6.212 -18.141 1.00 94.88 95 ASN A N 1
ATOM 731 C CA . ASN A 1 95 ? 11.113 6.645 -19.539 1.00 94.88 95 ASN A CA 1
ATOM 732 C C . ASN A 1 95 ? 10.365 5.685 -20.474 1.00 94.88 95 ASN A C 1
ATOM 734 O O . ASN A 1 95 ? 9.845 6.103 -21.510 1.00 94.88 95 ASN A O 1
ATOM 738 N N . VAL A 1 96 ? 10.278 4.394 -20.144 1.00 96.31 96 VAL A N 1
ATOM 739 C CA . VAL A 1 96 ? 9.708 3.405 -21.068 1.00 96.31 96 VAL A CA 1
ATOM 740 C C . VAL A 1 96 ? 8.193 3.329 -20.952 1.00 96.31 96 VAL A C 1
ATOM 742 O O . VAL A 1 96 ? 7.630 3.109 -19.877 1.00 96.31 96 VAL A O 1
ATOM 745 N N . VAL A 1 97 ? 7.532 3.394 -22.107 1.00 96.19 97 VAL A N 1
ATOM 746 C CA . VAL A 1 97 ? 6.089 3.200 -22.262 1.00 96.19 97 VAL A CA 1
ATOM 747 C C . VAL A 1 97 ? 5.834 1.973 -23.139 1.00 96.19 97 VAL A C 1
ATOM 749 O O . VAL A 1 97 ? 6.338 1.867 -24.253 1.00 96.19 97 VAL A O 1
ATOM 752 N N . LEU A 1 98 ? 5.016 1.037 -22.656 1.00 95.19 98 LEU A N 1
ATOM 753 C CA . LEU A 1 98 ? 4.560 -0.140 -23.394 1.00 95.19 98 LEU A CA 1
ATOM 754 C C . LEU A 1 98 ? 3.046 -0.091 -23.580 1.00 95.19 98 LEU A C 1
ATOM 756 O O . LEU A 1 98 ? 2.297 0.012 -22.610 1.00 95.19 98 LEU A O 1
ATOM 760 N N . ALA A 1 99 ? 2.594 -0.188 -24.834 1.00 89.81 99 ALA A N 1
ATOM 761 C CA . ALA A 1 99 ? 1.174 -0.136 -25.195 1.00 89.81 99 ALA A CA 1
ATOM 762 C C . ALA A 1 99 ? 0.437 1.067 -24.561 1.00 89.81 99 ALA A C 1
ATOM 764 O O . ALA A 1 99 ? -0.669 0.935 -24.040 1.00 89.81 99 ALA A O 1
ATOM 765 N N . GLY A 1 100 ? 1.086 2.237 -24.561 1.00 93.00 100 GLY A N 1
ATOM 766 C CA . GLY A 1 100 ? 0.542 3.470 -23.986 1.00 93.00 100 GLY A CA 1
ATOM 767 C C . GLY A 1 100 ? 0.606 3.566 -22.458 1.00 93.00 100 GLY A C 1
ATOM 768 O O . GLY A 1 100 ? 0.034 4.498 -21.899 1.00 93.00 100 GLY A O 1
ATOM 769 N N . ARG A 1 101 ? 1.282 2.637 -21.764 1.00 95.00 101 ARG A N 1
ATOM 770 C CA . ARG A 1 101 ? 1.448 2.681 -20.303 1.00 95.00 101 ARG A CA 1
ATOM 771 C C . ARG A 1 101 ? 2.906 2.686 -19.862 1.00 95.00 101 ARG A C 1
ATOM 773 O O . ARG A 1 101 ? 3.673 1.880 -20.383 1.00 95.00 101 ARG A O 1
ATOM 780 N N . PRO A 1 102 ? 3.285 3.523 -18.880 1.00 97.00 102 PRO A N 1
ATOM 781 C CA . PRO A 1 102 ? 4.611 3.452 -18.279 1.00 97.00 102 PRO A CA 1
ATOM 782 C C . PRO A 1 102 ? 4.923 2.034 -17.792 1.00 97.00 102 PRO A C 1
ATOM 784 O O . PRO A 1 102 ? 4.082 1.386 -17.164 1.00 97.00 102 PRO A O 1
ATOM 787 N N . ILE A 1 103 ? 6.129 1.539 -18.058 1.00 97.19 103 ILE A N 1
ATOM 788 C CA . ILE A 1 103 ? 6.513 0.178 -17.664 1.00 97.19 103 ILE A CA 1
ATOM 789 C C . ILE A 1 103 ? 6.484 0.000 -16.140 1.00 97.19 103 ILE A C 1
ATOM 791 O O . ILE A 1 103 ? 6.072 -1.051 -15.652 1.00 97.19 103 ILE A O 1
ATOM 795 N N . ALA A 1 104 ? 6.800 1.067 -15.398 1.00 96.62 104 ALA A N 1
ATOM 796 C CA . ALA A 1 104 ? 6.803 1.100 -13.939 1.00 96.62 104 ALA A CA 1
ATOM 797 C C . ALA A 1 104 ? 5.424 0.868 -13.300 1.00 96.62 104 ALA A C 1
ATOM 799 O O . ALA A 1 104 ? 5.352 0.609 -12.101 1.00 96.62 104 ALA A O 1
ATOM 800 N N . VAL A 1 105 ? 4.334 0.952 -14.075 1.00 97.69 105 VAL A N 1
ATOM 801 C CA . VAL A 1 105 ? 2.969 0.686 -13.592 1.00 97.69 105 VAL A CA 1
ATOM 802 C C . VAL A 1 105 ? 2.403 -0.658 -14.053 1.00 97.69 105 VAL A C 1
ATOM 804 O O . VAL A 1 105 ? 1.233 -0.961 -13.816 1.00 97.69 105 VAL A O 1
ATOM 807 N N . LEU A 1 106 ? 3.216 -1.474 -14.720 1.00 98.00 106 LEU A N 1
ATOM 808 C CA . LEU A 1 106 ? 2.888 -2.852 -15.068 1.00 98.00 106 LEU A CA 1
ATOM 809 C C . LEU A 1 106 ? 3.495 -3.785 -14.025 1.00 98.00 106 LEU A C 1
ATOM 811 O O . LEU A 1 106 ? 4.578 -3.520 -13.518 1.00 98.00 106 LEU A O 1
ATOM 815 N N . ARG A 1 107 ? 2.837 -4.902 -13.725 1.00 97.25 107 ARG A N 1
ATOM 816 C CA . ARG A 1 107 ? 3.380 -5.929 -12.816 1.00 97.25 107 ARG A CA 1
ATOM 817 C C . ARG A 1 107 ? 3.971 -7.107 -13.585 1.00 97.25 107 ARG A C 1
ATOM 819 O O . ARG A 1 107 ? 3.585 -7.372 -14.727 1.00 97.25 107 ARG A O 1
ATOM 826 N N . ALA A 1 108 ? 4.852 -7.869 -12.942 1.00 96.62 108 ALA A N 1
ATOM 827 C CA . ALA A 1 108 ? 5.322 -9.134 -13.502 1.00 96.62 108 ALA A CA 1
ATOM 828 C C . ALA A 1 108 ? 4.169 -10.153 -13.642 1.00 96.62 108 ALA A C 1
ATOM 830 O O . ALA A 1 108 ? 3.271 -10.205 -12.790 1.00 96.62 108 ALA A O 1
ATOM 831 N N . PRO A 1 109 ? 4.159 -10.991 -14.699 1.00 95.94 109 PRO A N 1
ATOM 832 C CA . PRO A 1 109 ? 3.204 -12.087 -14.803 1.00 95.94 109 PRO A CA 1
ATOM 833 C C . PRO A 1 109 ? 3.347 -13.029 -13.604 1.00 95.94 109 PRO A C 1
ATOM 835 O O . PRO A 1 109 ? 4.442 -13.475 -13.282 1.00 95.94 109 PRO A O 1
ATOM 838 N N . GLY A 1 110 ? 2.231 -13.327 -12.938 1.00 92.94 110 GLY A N 1
ATOM 839 C CA . GLY A 1 110 ? 2.215 -14.176 -11.744 1.00 92.94 110 GLY A CA 1
ATOM 840 C C . GLY A 1 110 ? 2.573 -13.476 -10.428 1.00 92.94 110 GLY A C 1
ATOM 841 O O . GLY A 1 110 ? 2.388 -14.092 -9.384 1.00 92.94 110 GLY A O 1
ATOM 842 N N . ASP A 1 111 ? 3.004 -12.209 -10.442 1.00 95.94 111 ASP A N 1
ATOM 843 C CA . ASP A 1 111 ? 3.207 -11.442 -9.207 1.00 95.94 111 ASP A CA 1
ATOM 844 C C . ASP A 1 111 ? 1.846 -11.100 -8.563 1.00 95.94 111 ASP A C 1
ATOM 846 O O . ASP A 1 111 ? 1.026 -10.418 -9.203 1.00 95.94 111 ASP A O 1
ATOM 850 N N . PRO A 1 112 ? 1.575 -11.581 -7.329 1.00 96.00 112 PRO A N 1
ATOM 851 C CA . PRO A 1 112 ? 0.314 -11.344 -6.637 1.00 96.00 112 PRO A CA 1
ATOM 852 C C . PRO A 1 112 ? 0.239 -9.966 -5.968 1.00 96.00 112 PRO A C 1
ATOM 854 O O . PRO A 1 112 ? -0.848 -9.559 -5.563 1.00 96.00 112 PRO A O 1
ATOM 857 N N . THR A 1 113 ? 1.360 -9.248 -5.839 1.00 95.69 113 THR A N 1
ATOM 858 C CA . THR A 1 113 ? 1.510 -8.055 -4.990 1.00 95.69 113 THR A CA 1
ATOM 859 C C . THR A 1 113 ? 0.405 -7.032 -5.224 1.00 95.69 113 THR A C 1
ATOM 861 O O . THR A 1 113 ? -0.276 -6.649 -4.272 1.00 95.69 113 THR A O 1
ATOM 864 N N . PHE A 1 114 ? 0.188 -6.666 -6.490 1.00 97.69 114 PHE A N 1
ATOM 865 C CA . PHE A 1 114 ? -0.856 -5.739 -6.939 1.00 97.69 114 PHE A CA 1
ATOM 866 C C . PHE A 1 114 ? -1.786 -6.376 -7.979 1.00 97.69 114 PHE A C 1
ATOM 868 O O . PHE A 1 114 ? -2.263 -5.715 -8.907 1.00 97.69 114 PHE A O 1
ATOM 875 N N . ALA A 1 115 ? -2.025 -7.686 -7.863 1.00 97.56 115 ALA A N 1
ATOM 876 C CA . ALA A 1 115 ? -2.920 -8.397 -8.767 1.00 97.56 115 ALA A CA 1
ATOM 877 C C . ALA A 1 115 ? -4.343 -7.813 -8.713 1.00 97.56 115 ALA A C 1
ATOM 879 O O . ALA A 1 115 ? -4.899 -7.579 -7.646 1.00 97.56 115 ALA A O 1
ATOM 880 N N . GLY A 1 116 ? -4.925 -7.554 -9.884 1.00 96.56 116 GLY A N 1
ATOM 881 C CA . GLY A 1 116 ? -6.225 -6.890 -10.014 1.00 96.56 116 GLY A CA 1
ATOM 882 C C . GLY A 1 116 ? -6.126 -5.365 -10.103 1.00 96.56 116 GLY A C 1
ATOM 883 O O . GLY A 1 116 ? -6.889 -4.780 -10.864 1.00 96.56 116 GLY A O 1
ATOM 884 N N . LEU A 1 117 ? -5.154 -4.727 -9.438 1.00 97.75 117 LEU A N 1
ATOM 885 C CA . LEU A 1 117 ? -4.924 -3.271 -9.504 1.00 97.75 117 LEU A CA 1
ATOM 886 C C . LEU A 1 117 ? -4.060 -2.859 -10.699 1.00 97.75 117 LEU A C 1
ATOM 888 O O . LEU A 1 117 ? -4.374 -1.891 -11.394 1.00 97.75 117 LEU A O 1
ATOM 892 N N . LEU A 1 118 ? -2.982 -3.606 -10.939 1.00 97.94 118 LEU A N 1
ATOM 893 C CA . LEU A 1 118 ? -2.067 -3.382 -12.052 1.00 97.94 118 LEU A CA 1
ATOM 894 C C . LEU A 1 118 ? -2.173 -4.511 -13.071 1.00 97.94 118 LEU A C 1
ATOM 896 O O . LEU A 1 118 ? -2.345 -5.691 -12.734 1.00 97.94 118 LEU A O 1
ATOM 900 N N . ASP A 1 119 ? -2.035 -4.143 -14.336 1.00 96.94 119 ASP A N 1
ATOM 901 C CA . ASP A 1 119 ? -2.067 -5.098 -15.432 1.00 96.94 119 ASP A CA 1
ATOM 902 C C . ASP A 1 119 ? -0.699 -5.778 -15.559 1.00 96.94 119 ASP A C 1
ATOM 904 O O . ASP A 1 119 ? 0.348 -5.168 -15.323 1.00 96.94 119 ASP A O 1
ATOM 908 N N . ALA A 1 120 ? -0.704 -7.070 -15.893 1.00 97.19 120 ALA A N 1
ATOM 909 C CA . ALA A 1 120 ? 0.540 -7.793 -16.118 1.00 97.19 120 ALA A CA 1
ATOM 910 C C . ALA A 1 120 ? 1.201 -7.302 -17.408 1.00 97.19 120 ALA A C 1
ATOM 912 O O . ALA A 1 120 ? 0.518 -7.023 -18.395 1.00 97.19 120 ALA A O 1
ATOM 913 N N . VAL A 1 121 ? 2.530 -7.227 -17.417 1.00 97.25 121 VAL A N 1
ATOM 914 C CA . VAL A 1 121 ? 3.256 -6.942 -18.652 1.00 97.25 121 VAL A CA 1
ATOM 915 C C . VAL A 1 121 ? 3.088 -8.098 -19.640 1.00 97.25 121 VAL A C 1
ATOM 917 O O . VAL A 1 121 ? 3.318 -9.265 -19.322 1.00 97.25 121 VAL A O 1
ATOM 920 N N . GLU A 1 122 ? 2.716 -7.772 -20.871 1.00 95.88 122 GLU A N 1
ATOM 921 C CA . GLU A 1 122 ? 2.617 -8.738 -21.962 1.00 95.88 122 GLU A CA 1
ATOM 922 C C . GLU A 1 122 ? 3.889 -8.693 -22.808 1.00 95.88 122 GLU A C 1
ATOM 924 O O . GLU A 1 122 ? 3.924 -8.080 -23.875 1.00 95.88 122 GLU A O 1
ATOM 929 N N . HIS A 1 123 ? 4.969 -9.320 -22.342 1.00 95.62 123 HIS A N 1
ATOM 930 C CA . HIS A 1 123 ? 6.257 -9.316 -23.042 1.00 95.62 123 HIS A CA 1
ATOM 931 C C . HIS A 1 123 ? 6.921 -10.703 -23.014 1.00 95.62 123 HIS A C 1
ATOM 933 O O . HIS A 1 123 ? 6.944 -11.327 -21.953 1.00 95.62 123 HIS A O 1
ATOM 939 N N . PRO A 1 124 ? 7.499 -11.197 -24.130 1.00 94.38 124 PRO A N 1
ATOM 940 C CA . PRO A 1 124 ? 8.137 -12.519 -24.165 1.00 94.38 124 PRO A CA 1
ATOM 941 C C . PRO A 1 124 ? 9.302 -12.654 -23.175 1.00 94.38 124 PRO A C 1
ATOM 943 O O . PRO A 1 124 ? 9.535 -13.735 -22.647 1.00 94.38 124 PRO A O 1
ATOM 946 N N . ALA A 1 125 ? 9.999 -11.553 -22.887 1.00 95.12 125 ALA A N 1
ATOM 947 C CA . ALA A 1 125 ? 11.114 -11.509 -21.942 1.00 95.12 125 ALA A CA 1
ATOM 948 C C . ALA A 1 125 ? 10.725 -11.029 -20.528 1.00 95.12 125 ALA A C 1
ATOM 950 O O . ALA A 1 125 ? 11.582 -10.544 -19.799 1.00 95.12 125 ALA A O 1
ATOM 951 N N . ALA A 1 126 ? 9.449 -11.117 -20.127 1.00 94.94 126 ALA A N 1
ATOM 952 C CA . ALA A 1 126 ? 8.959 -10.536 -18.868 1.00 94.94 126 ALA A CA 1
ATOM 953 C C . ALA A 1 126 ? 9.764 -10.940 -17.614 1.00 94.94 126 ALA A C 1
ATOM 955 O O . ALA A 1 126 ? 9.916 -10.128 -16.707 1.00 94.94 126 ALA A O 1
ATOM 956 N N . SER A 1 127 ? 10.323 -12.154 -17.573 1.00 93.56 127 SER A N 1
ATOM 957 C CA . SER A 1 127 ? 11.153 -12.625 -16.455 1.00 93.56 127 SER A CA 1
ATOM 958 C C . SER A 1 127 ? 12.474 -11.868 -16.289 1.00 93.56 127 SER A C 1
ATOM 960 O O . SER A 1 127 ? 13.014 -11.853 -15.192 1.00 93.56 127 SER A O 1
ATOM 962 N N . ALA A 1 128 ? 13.003 -11.260 -17.354 1.00 94.81 128 ALA A N 1
ATOM 963 C CA . ALA A 1 128 ? 14.218 -10.444 -17.303 1.00 94.81 128 ALA A CA 1
ATOM 964 C C . ALA A 1 128 ? 13.926 -8.977 -16.944 1.00 94.81 128 ALA A C 1
ATOM 966 O O . ALA A 1 128 ? 14.832 -8.239 -16.582 1.00 94.81 128 ALA A O 1
ATOM 967 N N . LEU A 1 129 ? 12.663 -8.547 -17.037 1.00 96.62 129 LEU A N 1
ATOM 968 C CA . LEU A 1 129 ? 12.255 -7.152 -16.847 1.00 96.62 129 LEU A CA 1
ATOM 969 C C . LEU A 1 129 ? 11.813 -6.847 -15.410 1.00 96.62 129 LEU A C 1
ATOM 971 O O . LEU A 1 129 ? 11.227 -5.799 -15.165 1.00 96.62 129 LEU A O 1
ATOM 975 N N . THR A 1 130 ? 12.034 -7.747 -14.450 1.00 94.38 130 THR A N 1
ATOM 976 C CA . THR A 1 130 ? 11.462 -7.634 -13.097 1.00 94.38 130 THR A CA 1
ATOM 977 C C . THR A 1 130 ? 11.879 -6.361 -12.362 1.00 94.38 130 THR A C 1
ATOM 979 O O . THR A 1 130 ? 11.079 -5.820 -11.602 1.00 94.38 130 THR A O 1
ATOM 982 N N . GLY A 1 131 ? 13.084 -5.839 -12.615 1.00 95.88 131 GLY A N 1
ATOM 983 C CA . GLY A 1 131 ? 13.541 -4.568 -12.049 1.00 95.88 131 GLY A CA 1
ATOM 984 C C . GLY A 1 131 ? 12.820 -3.347 -12.631 1.00 95.88 131 GLY A C 1
ATOM 985 O O . GLY A 1 131 ? 12.811 -2.293 -11.999 1.00 95.88 131 GLY A O 1
ATOM 986 N N . LEU A 1 132 ? 12.168 -3.481 -13.790 1.00 97.06 132 LEU A N 1
ATOM 987 C CA . LEU A 1 132 ? 11.453 -2.401 -14.482 1.00 97.06 132 LEU A CA 1
ATOM 988 C C . LEU A 1 132 ? 9.966 -2.316 -14.110 1.00 97.06 132 LEU A C 1
ATOM 990 O O . LEU A 1 132 ? 9.298 -1.324 -14.387 1.00 97.06 132 LEU A O 1
ATOM 994 N N . LEU A 1 133 ? 9.423 -3.378 -13.529 1.00 97.38 133 LEU A N 1
ATOM 995 C CA . LEU A 1 133 ? 7.996 -3.510 -13.257 1.00 97.38 133 LEU A CA 1
ATOM 996 C C . LEU A 1 133 ? 7.668 -3.010 -11.848 1.00 97.38 133 LEU A C 1
ATOM 998 O O . LEU A 1 133 ? 8.550 -2.848 -11.002 1.00 97.38 133 LEU A O 1
ATOM 1002 N N . ALA A 1 134 ? 6.393 -2.764 -11.573 1.00 97.12 134 ALA A N 1
ATOM 1003 C CA . ALA A 1 134 ? 5.911 -2.477 -10.231 1.00 97.12 134 ALA A CA 1
ATOM 1004 C C . ALA A 1 134 ? 6.247 -3.651 -9.296 1.00 97.12 134 ALA A C 1
ATOM 1006 O O . ALA A 1 134 ? 5.880 -4.792 -9.576 1.00 97.12 134 ALA A O 1
ATOM 1007 N N . GLY A 1 135 ? 6.946 -3.353 -8.199 1.00 93.12 135 GLY A N 1
ATOM 1008 C CA . GLY A 1 135 ? 7.231 -4.292 -7.112 1.00 93.12 135 GLY A CA 1
ATOM 1009 C C . GLY A 1 135 ? 6.445 -3.929 -5.853 1.00 93.12 135 GLY A C 1
ATOM 1010 O O . GLY A 1 135 ? 5.545 -3.105 -5.898 1.00 93.12 135 GLY A O 1
ATOM 1011 N N . ALA A 1 136 ? 6.802 -4.496 -4.700 1.00 93.38 136 ALA A N 1
ATOM 1012 C CA . ALA A 1 136 ? 6.090 -4.237 -3.440 1.00 93.38 136 ALA A CA 1
ATOM 1013 C C . ALA A 1 136 ? 6.243 -2.812 -2.877 1.00 93.38 136 ALA A C 1
ATOM 1015 O O . ALA A 1 136 ? 5.474 -2.427 -1.996 1.00 93.38 136 ALA A O 1
ATOM 1016 N N . ARG A 1 137 ? 7.228 -2.043 -3.355 1.00 94.44 137 ARG A N 1
ATOM 1017 C CA . ARG A 1 137 ? 7.471 -0.657 -2.940 1.00 94.44 137 ARG A CA 1
ATOM 1018 C C . ARG A 1 137 ? 6.848 0.313 -3.936 1.00 94.44 137 ARG A C 1
ATOM 1020 O O . ARG A 1 137 ? 6.975 0.127 -5.147 1.00 94.44 137 ARG A O 1
ATOM 1027 N N . VAL A 1 138 ? 6.221 1.363 -3.414 1.00 96.69 138 VAL A N 1
ATOM 1028 C CA . VAL A 1 138 ? 5.802 2.513 -4.215 1.00 96.69 138 VAL A CA 1
ATOM 1029 C C . VAL A 1 138 ? 6.963 3.500 -4.245 1.00 96.69 138 VAL A C 1
ATOM 1031 O O . VAL A 1 138 ? 7.221 4.187 -3.270 1.00 96.69 138 VAL A O 1
ATOM 1034 N N . GLU A 1 139 ? 7.696 3.508 -5.355 1.00 91.75 139 GLU A N 1
ATOM 1035 C CA . GLU A 1 139 ? 8.972 4.236 -5.491 1.00 91.75 139 GLU A CA 1
ATOM 1036 C C . GLU A 1 139 ? 8.860 5.507 -6.333 1.00 91.75 139 GLU A C 1
ATOM 1038 O O . GLU A 1 139 ? 9.862 6.146 -6.637 1.00 91.75 139 GLU A O 1
ATOM 1043 N N . SER A 1 140 ? 7.656 5.839 -6.798 1.00 92.88 140 SER A N 1
ATOM 1044 C CA . SER A 1 140 ? 7.447 7.042 -7.590 1.00 92.88 140 SER A CA 1
ATOM 1045 C C . SER A 1 140 ? 6.017 7.563 -7.475 1.00 92.88 140 SER A C 1
ATOM 1047 O O . SER A 1 140 ? 5.073 6.768 -7.344 1.00 92.88 140 SER A O 1
ATOM 1049 N N . PRO A 1 141 ? 5.822 8.883 -7.649 1.00 94.75 141 PRO A N 1
ATOM 1050 C CA . PRO A 1 141 ? 4.493 9.474 -7.766 1.00 94.75 141 PRO A CA 1
ATOM 1051 C C . PRO A 1 141 ? 3.673 8.880 -8.922 1.00 94.75 141 PRO A C 1
ATOM 1053 O O . PRO A 1 141 ? 2.451 8.792 -8.845 1.00 94.75 141 PRO A O 1
ATOM 1056 N N . VAL A 1 142 ? 4.323 8.416 -9.998 1.00 95.75 142 VAL A N 1
ATOM 1057 C CA . VAL A 1 142 ? 3.646 7.773 -11.141 1.00 95.75 142 VAL A CA 1
ATOM 1058 C C . VAL A 1 142 ? 2.963 6.469 -10.721 1.00 95.75 142 VAL A C 1
ATOM 1060 O O . VAL A 1 142 ? 1.791 6.257 -11.043 1.00 95.75 142 VAL A O 1
ATOM 1063 N N . LEU A 1 143 ? 3.666 5.604 -9.982 1.00 97.69 143 LEU A N 1
ATOM 1064 C CA . LEU A 1 143 ? 3.088 4.363 -9.466 1.00 97.69 143 LEU A CA 1
ATOM 1065 C C . LEU A 1 143 ? 2.014 4.650 -8.410 1.00 97.69 143 LEU A C 1
ATOM 1067 O O . LEU A 1 143 ? 0.950 4.031 -8.452 1.00 97.69 143 LEU A O 1
ATOM 1071 N N . ALA A 1 144 ? 2.254 5.620 -7.524 1.00 98.38 144 ALA A N 1
ATOM 1072 C CA . ALA A 1 144 ? 1.288 6.033 -6.510 1.00 98.38 144 ALA A CA 1
ATOM 1073 C C . ALA A 1 144 ? -0.038 6.492 -7.135 1.00 98.38 144 ALA A C 1
ATOM 1075 O O . ALA A 1 144 ? -1.086 5.919 -6.834 1.00 98.38 144 ALA A O 1
ATOM 1076 N N . ARG A 1 145 ? 0.008 7.432 -8.092 1.00 98.06 145 ARG A N 1
ATOM 1077 C CA . ARG A 1 145 ? -1.179 7.902 -8.830 1.00 98.06 145 ARG A CA 1
ATOM 1078 C C . ARG A 1 145 ? -1.919 6.757 -9.500 1.00 98.06 145 ARG A C 1
ATOM 1080 O O . ARG A 1 145 ? -3.147 6.701 -9.452 1.00 98.06 145 ARG A O 1
ATOM 1087 N N . ARG A 1 146 ? -1.192 5.818 -10.118 1.00 97.88 146 ARG A N 1
ATOM 1088 C CA . ARG A 1 146 ? -1.840 4.676 -10.766 1.00 97.88 146 ARG A CA 1
ATOM 1089 C C . ARG A 1 146 ? -2.540 3.765 -9.761 1.00 97.88 146 ARG A C 1
ATOM 1091 O O . ARG A 1 146 ? -3.636 3.302 -10.066 1.00 97.88 146 ARG A O 1
ATOM 1098 N N . LEU A 1 147 ? -1.936 3.494 -8.606 1.00 98.50 147 LEU A N 1
ATOM 1099 C CA . LEU A 1 147 ? -2.552 2.670 -7.564 1.00 98.50 147 LEU A CA 1
ATOM 1100 C C . LEU A 1 147 ? -3.781 3.352 -6.956 1.00 98.50 147 LEU A C 1
ATOM 1102 O O . LEU A 1 147 ? -4.815 2.698 -6.851 1.00 98.50 147 LEU A O 1
ATOM 1106 N N . VAL A 1 148 ? -3.706 4.650 -6.640 1.00 98.56 148 VAL A N 1
ATOM 1107 C CA . VAL A 1 148 ? -4.851 5.441 -6.149 1.00 98.56 148 VAL A CA 1
ATOM 1108 C C . VAL A 1 148 ? -6.004 5.402 -7.155 1.00 98.56 148 VAL A C 1
ATOM 1110 O O . VAL A 1 148 ? -7.121 5.031 -6.797 1.00 98.56 148 VAL A O 1
ATOM 1113 N N . ALA A 1 149 ? -5.726 5.652 -8.439 1.00 97.94 149 ALA A N 1
ATOM 1114 C CA . ALA A 1 149 ? -6.735 5.548 -9.491 1.00 97.94 149 ALA A CA 1
ATOM 1115 C C . ALA A 1 149 ? -7.321 4.127 -9.599 1.00 97.94 149 ALA A C 1
ATOM 1117 O O . ALA A 1 149 ? -8.537 3.956 -9.637 1.00 97.94 149 ALA A O 1
ATOM 1118 N N . ALA A 1 150 ? -6.473 3.091 -9.602 1.00 98.12 150 ALA A N 1
ATOM 1119 C CA . ALA A 1 150 ? -6.909 1.697 -9.710 1.00 98.12 150 ALA A CA 1
ATOM 1120 C C . ALA A 1 150 ? -7.771 1.243 -8.520 1.00 98.12 150 ALA A C 1
ATOM 1122 O O . ALA A 1 150 ? -8.685 0.432 -8.694 1.00 98.12 150 ALA A O 1
ATOM 1123 N N . LEU A 1 151 ? -7.500 1.754 -7.317 1.00 98.25 151 LEU A N 1
ATOM 1124 C CA . LEU A 1 151 ? -8.304 1.472 -6.131 1.00 98.25 151 LEU A CA 1
ATOM 1125 C C . LEU A 1 151 ? -9.737 1.998 -6.311 1.00 98.25 151 LEU A C 1
ATOM 1127 O O . LEU A 1 151 ? -10.670 1.258 -6.006 1.00 98.25 151 LEU A O 1
ATOM 1131 N N . GLY A 1 152 ? -9.924 3.171 -6.924 1.00 97.69 152 GLY A N 1
ATOM 1132 C CA . GLY A 1 152 ? -11.243 3.736 -7.248 1.00 97.69 152 GLY A CA 1
ATOM 1133 C C . GLY A 1 152 ? -11.988 3.080 -8.427 1.00 97.69 152 GLY A C 1
ATOM 1134 O O . GLY A 1 152 ? -13.159 3.371 -8.660 1.00 97.69 152 GLY A O 1
ATOM 1135 N N . GLU A 1 153 ? -11.368 2.175 -9.191 1.00 97.75 153 GLU A N 1
ATOM 1136 C CA . GLU A 1 153 ? -11.996 1.567 -10.378 1.00 97.75 153 GLU A CA 1
ATOM 1137 C C . GLU A 1 153 ? -12.947 0.408 -10.015 1.00 97.75 153 GLU A C 1
ATOM 1139 O O . GLU A 1 153 ? -12.518 -0.733 -9.836 1.00 97.75 153 GLU A O 1
ATOM 1144 N N . ARG A 1 154 ? -14.260 0.670 -9.952 1.00 96.62 154 ARG A N 1
ATOM 1145 C CA . ARG A 1 154 ? -15.293 -0.310 -9.530 1.00 96.62 154 ARG A CA 1
ATOM 1146 C C . ARG A 1 154 ? -15.247 -1.662 -10.251 1.00 96.62 154 ARG A C 1
ATOM 1148 O O . ARG A 1 154 ? -15.503 -2.685 -9.624 1.00 96.62 154 ARG A O 1
ATOM 1155 N N . ASP A 1 155 ? -14.890 -1.669 -11.532 1.00 95.81 155 ASP A N 1
ATOM 1156 C CA . ASP A 1 155 ? -14.899 -2.877 -12.368 1.00 95.81 155 ASP A CA 1
ATOM 1157 C C . ASP A 1 155 ? -13.698 -3.808 -12.118 1.00 95.81 155 ASP A C 1
ATOM 1159 O O . ASP A 1 155 ? -13.647 -4.925 -12.641 1.00 95.81 155 ASP A O 1
ATOM 1163 N N . ARG A 1 156 ? -12.720 -3.386 -11.304 1.00 94.88 156 ARG A N 1
ATOM 1164 C CA . ARG A 1 156 ? -11.586 -4.233 -10.920 1.00 94.88 156 ARG A CA 1
ATOM 1165 C C . ARG A 1 156 ? -11.962 -5.176 -9.782 1.00 94.88 156 ARG A C 1
ATOM 1167 O O . ARG A 1 156 ? -12.328 -4.748 -8.687 1.00 94.88 156 ARG A O 1
ATOM 1174 N N . ALA A 1 157 ? -11.771 -6.471 -10.030 1.00 92.38 157 ALA A N 1
ATOM 1175 C CA . ALA A 1 157 ? -11.793 -7.502 -9.002 1.00 92.38 157 ALA A CA 1
ATOM 1176 C C . ALA A 1 157 ? -10.440 -7.530 -8.274 1.00 92.38 157 ALA A C 1
ATOM 1178 O O . ALA A 1 157 ? -9.433 -7.975 -8.829 1.00 92.38 157 ALA A O 1
ATOM 1179 N N . VAL A 1 158 ? -10.422 -7.040 -7.036 1.00 96.69 158 VAL A N 1
ATOM 1180 C CA . VAL A 1 158 ? -9.219 -6.940 -6.200 1.00 96.69 158 VAL A CA 1
ATOM 1181 C C . VAL A 1 158 ? -9.469 -7.689 -4.898 1.00 96.69 158 VAL A C 1
ATOM 1183 O O . VAL A 1 158 ? -10.498 -7.490 -4.257 1.00 96.69 158 VAL A O 1
ATOM 1186 N N . ALA A 1 159 ? -8.543 -8.565 -4.514 1.00 96.06 159 ALA A N 1
ATOM 1187 C CA . ALA A 1 159 ? -8.655 -9.312 -3.266 1.00 96.06 159 ALA A CA 1
ATOM 1188 C C . ALA A 1 159 ? -8.391 -8.402 -2.044 1.00 96.06 159 ALA A C 1
ATOM 1190 O O . ALA A 1 159 ? -7.533 -7.519 -2.134 1.00 96.06 159 ALA A O 1
ATOM 1191 N N . PRO A 1 160 ? -9.057 -8.626 -0.894 1.00 95.81 160 PRO A N 1
ATOM 1192 C CA . PRO A 1 160 ? -8.862 -7.835 0.327 1.00 95.81 160 PRO A CA 1
ATOM 1193 C C . PRO A 1 160 ? -7.402 -7.659 0.768 1.00 95.81 160 PRO A C 1
ATOM 1195 O O . PRO A 1 160 ? -6.992 -6.570 1.164 1.00 95.81 160 PRO A O 1
ATOM 1198 N N . ASP A 1 161 ? -6.579 -8.707 0.666 1.00 96.19 161 ASP A N 1
ATOM 1199 C CA . ASP A 1 161 ? -5.166 -8.642 1.050 1.00 96.19 161 ASP A CA 1
ATOM 1200 C C . ASP A 1 161 ? -4.346 -7.740 0.113 1.00 96.19 161 ASP A C 1
ATOM 1202 O O . ASP A 1 161 ? -3.414 -7.072 0.561 1.00 96.19 161 ASP A O 1
ATOM 1206 N N . VAL A 1 162 ? -4.709 -7.680 -1.174 1.00 97.94 162 VAL A N 1
ATOM 1207 C CA . VAL A 1 162 ? -4.103 -6.765 -2.150 1.00 97.94 162 VAL A CA 1
ATOM 1208 C C . VAL A 1 162 ? -4.511 -5.323 -1.859 1.00 97.94 162 VAL A C 1
ATOM 1210 O O . VAL A 1 162 ? -3.656 -4.442 -1.921 1.00 97.94 162 VAL A O 1
ATOM 1213 N N . VAL A 1 163 ? -5.776 -5.081 -1.493 1.00 98.12 163 VAL A N 1
ATOM 1214 C CA . VAL A 1 163 ? -6.253 -3.750 -1.076 1.00 98.12 163 VAL A CA 1
ATOM 1215 C C . VAL A 1 163 ? -5.449 -3.254 0.125 1.00 98.12 163 VAL A C 1
ATOM 1217 O O . VAL A 1 163 ? -4.843 -2.185 0.055 1.00 98.12 163 VAL A O 1
ATOM 1220 N N . ALA A 1 164 ? -5.359 -4.061 1.188 1.00 97.62 164 ALA A N 1
ATOM 1221 C CA . ALA A 1 164 ? -4.607 -3.694 2.387 1.00 97.62 164 ALA A CA 1
ATOM 1222 C C . ALA A 1 164 ? -3.121 -3.441 2.101 1.00 97.62 164 ALA A C 1
ATOM 1224 O O . ALA A 1 164 ? -2.532 -2.478 2.597 1.00 97.62 164 ALA A O 1
ATOM 1225 N N . ARG A 1 165 ? -2.508 -4.288 1.265 1.00 97.69 165 ARG A N 1
ATOM 1226 C CA . ARG A 1 165 ? -1.105 -4.144 0.863 1.00 97.69 165 ARG A CA 1
ATOM 1227 C C . ARG A 1 165 ? -0.867 -2.871 0.056 1.00 97.69 165 ARG A C 1
ATOM 1229 O O . ARG A 1 165 ? 0.135 -2.206 0.293 1.00 97.69 165 ARG A O 1
ATOM 1236 N N . ALA A 1 166 ? -1.763 -2.529 -0.870 1.00 98.38 166 ALA A N 1
ATOM 1237 C CA . ALA A 1 166 ? -1.657 -1.318 -1.679 1.00 98.38 166 ALA A CA 1
ATOM 1238 C C . ALA A 1 166 ? -1.759 -0.055 -0.822 1.00 98.38 166 ALA A C 1
ATOM 1240 O O . ALA A 1 166 ? -0.881 0.799 -0.908 1.00 98.38 166 ALA A O 1
ATOM 1241 N N . HIS A 1 167 ? -2.754 0.027 0.063 1.00 98.62 167 HIS A N 1
ATOM 1242 C CA . HIS A 1 167 ? -2.857 1.126 1.023 1.00 98.62 167 HIS A CA 1
ATOM 1243 C C . HIS A 1 167 ? -1.626 1.227 1.926 1.00 98.62 167 HIS A C 1
ATOM 1245 O O . HIS A 1 167 ? -1.079 2.310 2.086 1.00 98.62 167 HIS A O 1
ATOM 1251 N N . GLY A 1 168 ? -1.143 0.107 2.476 1.00 98.31 168 GLY A N 1
ATOM 1252 C CA . GLY A 1 168 ? 0.072 0.101 3.293 1.00 98.31 168 GLY A CA 1
ATOM 1253 C C . GLY A 1 168 ? 1.315 0.564 2.525 1.00 98.31 168 GLY A C 1
ATOM 1254 O O . GLY A 1 168 ? 2.120 1.318 3.061 1.00 98.31 168 GLY A O 1
ATOM 1255 N N . ALA A 1 169 ? 1.469 0.160 1.262 1.00 98.44 169 ALA A N 1
ATOM 1256 C CA . ALA A 1 169 ? 2.594 0.581 0.428 1.00 98.44 169 ALA A CA 1
ATOM 1257 C C . ALA A 1 169 ? 2.534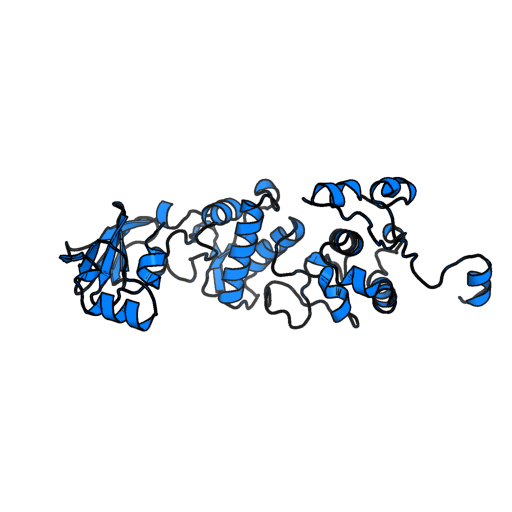 2.078 0.073 1.00 98.44 169 ALA A C 1
ATOM 1259 O O . ALA A 1 169 ? 3.565 2.744 0.106 1.00 98.44 169 ALA A O 1
ATOM 1260 N N . LEU A 1 170 ? 1.339 2.606 -0.213 1.00 98.62 170 LEU A N 1
ATOM 1261 C CA . LEU A 1 170 ? 1.104 4.037 -0.429 1.00 98.62 170 LEU A CA 1
ATOM 1262 C C . LEU A 1 170 ? 1.413 4.853 0.832 1.00 98.62 170 LEU A C 1
ATOM 1264 O O . LEU A 1 170 ? 2.161 5.822 0.773 1.00 98.62 170 LEU A O 1
ATOM 1268 N N . ALA A 1 171 ? 0.896 4.414 1.980 1.00 98.44 171 ALA A N 1
ATOM 1269 C CA . ALA A 1 171 ? 1.097 5.071 3.265 1.00 98.44 171 ALA A CA 1
ATOM 1270 C C . ALA A 1 171 ? 2.578 5.145 3.663 1.00 98.44 171 ALA A C 1
ATOM 1272 O O . ALA A 1 171 ? 3.050 6.184 4.112 1.00 98.44 171 ALA A O 1
ATOM 1273 N N . ARG A 1 172 ? 3.323 4.048 3.467 1.00 98.25 172 ARG A N 1
ATOM 1274 C CA . ARG A 1 172 ? 4.772 4.012 3.708 1.00 98.25 172 ARG A CA 1
ATOM 1275 C C . ARG A 1 172 ? 5.525 4.945 2.767 1.00 98.25 172 ARG A C 1
ATOM 1277 O O . ARG A 1 172 ? 6.390 5.667 3.227 1.00 98.25 172 ARG A O 1
ATOM 1284 N N . ALA A 1 173 ? 5.167 4.985 1.483 1.00 97.81 173 ALA A N 1
ATOM 1285 C CA . ALA A 1 173 ? 5.825 5.881 0.533 1.00 97.81 173 ALA A CA 1
ATOM 1286 C C . ALA A 1 173 ? 5.649 7.364 0.892 1.00 97.81 173 ALA A C 1
ATOM 1288 O O . ALA A 1 173 ? 6.580 8.141 0.694 1.00 97.81 173 ALA A O 1
ATOM 1289 N N . VAL A 1 174 ? 4.498 7.740 1.456 1.00 98.25 174 VAL A N 1
ATOM 1290 C CA . VAL A 1 174 ? 4.277 9.087 2.005 1.00 98.25 174 VAL A CA 1
ATOM 1291 C C . VAL A 1 174 ? 5.070 9.299 3.293 1.00 98.25 174 VAL A C 1
ATOM 1293 O O . VAL A 1 174 ? 5.769 10.297 3.423 1.00 98.25 174 VAL A O 1
ATOM 1296 N N . ALA A 1 175 ? 5.023 8.346 4.228 1.00 97.19 175 ALA A N 1
ATOM 1297 C CA . ALA A 1 175 ? 5.757 8.440 5.491 1.00 97.19 175 ALA A CA 1
ATOM 1298 C C . ALA A 1 175 ? 7.285 8.534 5.300 1.00 97.19 175 ALA A C 1
ATOM 1300 O O . ALA A 1 175 ? 7.955 9.232 6.059 1.00 97.19 175 ALA A O 1
ATOM 1301 N N . ASP A 1 176 ? 7.819 7.864 4.277 1.00 94.56 176 ASP A N 1
ATOM 1302 C CA . ASP A 1 176 ? 9.241 7.855 3.925 1.00 94.56 176 ASP A CA 1
ATOM 1303 C C . ASP A 1 176 ? 9.639 9.045 3.019 1.00 94.56 176 ASP A C 1
ATOM 1305 O O . ASP A 1 176 ? 10.802 9.156 2.635 1.00 94.56 176 ASP A O 1
ATOM 1309 N N . GLY A 1 177 ? 8.699 9.921 2.633 1.00 94.69 177 GLY A N 1
ATOM 1310 C CA . GLY A 1 177 ? 8.953 11.073 1.751 1.00 94.69 177 GLY A CA 1
ATOM 1311 C C . GLY A 1 177 ? 9.266 10.707 0.293 1.00 94.69 177 GLY A C 1
ATOM 1312 O O . GLY A 1 177 ? 9.759 11.527 -0.472 1.00 94.69 177 GLY A O 1
ATOM 1313 N N . THR A 1 178 ? 9.001 9.463 -0.116 1.00 93.81 178 THR A N 1
ATOM 1314 C CA . THR A 1 178 ? 9.161 9.020 -1.515 1.00 93.81 178 THR A CA 1
ATOM 1315 C C . THR A 1 178 ? 8.042 9.558 -2.412 1.00 93.81 178 THR A C 1
ATOM 1317 O O . THR A 1 178 ? 8.217 9.712 -3.622 1.00 93.81 178 THR A O 1
ATOM 1320 N N . VAL A 1 179 ? 6.870 9.812 -1.829 1.00 96.88 179 VAL A N 1
ATOM 1321 C CA . VAL A 1 179 ? 5.710 10.408 -2.495 1.00 96.88 179 VAL A CA 1
ATOM 1322 C C . VAL A 1 179 ? 5.210 11.560 -1.640 1.00 96.88 179 VAL A C 1
ATOM 1324 O O . VAL A 1 179 ? 4.808 11.357 -0.500 1.00 96.88 179 VAL A O 1
ATOM 1327 N N . GLU A 1 180 ? 5.188 12.757 -2.211 1.00 96.88 180 GLU A N 1
ATOM 1328 C CA . GLU A 1 180 ? 4.633 13.937 -1.559 1.00 96.88 180 GLU A CA 1
ATOM 1329 C C . GLU A 1 180 ? 3.114 13.985 -1.778 1.00 96.88 180 GLU A C 1
ATOM 1331 O O . GLU A 1 180 ? 2.633 13.780 -2.894 1.00 96.88 180 GLU A O 1
ATOM 1336 N N . VAL A 1 181 ? 2.336 14.273 -0.727 1.00 96.88 181 VAL A N 1
ATOM 1337 C CA . VAL A 1 181 ? 0.861 14.355 -0.812 1.00 96.88 181 VAL A CA 1
ATOM 1338 C C . VAL A 1 181 ? 0.390 15.311 -1.925 1.00 96.88 181 VAL A C 1
ATOM 1340 O O . VAL A 1 181 ? -0.485 14.916 -2.692 1.00 96.88 181 VAL A O 1
ATOM 1343 N N . PRO A 1 182 ? 0.988 16.510 -2.116 1.00 96.62 182 PRO A N 1
ATOM 1344 C CA . PRO A 1 182 ? 0.604 17.414 -3.205 1.00 96.62 182 PRO A CA 1
ATOM 1345 C C . PRO A 1 182 ? 0.797 16.868 -4.630 1.00 96.62 182 PRO A C 1
ATOM 1347 O O . PRO A 1 182 ? 0.236 17.437 -5.566 1.00 96.62 182 PRO A O 1
ATOM 1350 N N . ASP A 1 183 ? 1.566 15.790 -4.825 1.00 94.62 183 ASP A N 1
ATOM 1351 C CA . ASP A 1 183 ? 1.767 15.171 -6.145 1.00 94.62 183 ASP A CA 1
ATOM 1352 C C . ASP A 1 183 ? 0.621 14.231 -6.553 1.00 94.62 183 ASP A C 1
ATOM 1354 O O . ASP A 1 183 ? 0.604 13.699 -7.680 1.00 94.62 183 ASP A O 1
ATOM 1358 N N . ILE A 1 184 ? -0.303 13.977 -5.626 1.00 97.88 184 ILE A N 1
ATOM 1359 C CA . ILE A 1 184 ? -1.393 13.020 -5.751 1.00 97.88 184 ILE A CA 1
ATOM 1360 C C . ILE A 1 184 ? -2.715 13.769 -5.615 1.00 97.88 184 ILE A C 1
ATOM 1362 O O . ILE A 1 184 ? -3.000 14.385 -4.596 1.00 97.88 184 ILE A O 1
ATOM 1366 N N . GLU A 1 185 ? -3.540 13.690 -6.658 1.00 96.50 185 GLU A N 1
ATOM 1367 C CA . GLU A 1 185 ? -4.901 14.216 -6.595 1.00 96.50 185 GLU A CA 1
ATOM 1368 C C . GLU A 1 185 ? -5.739 13.356 -5.631 1.00 96.50 185 GLU A C 1
ATOM 1370 O O . GLU A 1 185 ? -5.762 12.126 -5.804 1.00 96.50 185 GLU A O 1
ATOM 1375 N N . PRO A 1 186 ? -6.443 13.962 -4.656 1.00 95.06 186 PRO A N 1
ATOM 1376 C CA . PRO A 1 186 ? -7.343 13.233 -3.776 1.00 95.06 186 PRO A CA 1
ATOM 1377 C C . PRO A 1 186 ? -8.412 12.467 -4.572 1.00 95.06 186 PRO A C 1
ATOM 1379 O O . PRO A 1 186 ? -9.042 13.023 -5.478 1.00 95.06 186 PRO A O 1
ATOM 1382 N N . PRO A 1 187 ? -8.639 11.178 -4.279 1.00 97.69 187 PRO A N 1
ATOM 1383 C CA . PRO A 1 187 ? -9.602 10.387 -5.026 1.00 97.69 187 PRO A CA 1
ATOM 1384 C C . PRO A 1 187 ? -11.043 10.708 -4.613 1.00 97.69 187 PRO A C 1
ATOM 1386 O O . PRO A 1 187 ? -11.374 10.737 -3.436 1.00 97.69 187 PRO A O 1
ATOM 1389 N N . GLU A 1 188 ? -11.957 10.805 -5.580 1.00 97.75 188 GLU A N 1
ATOM 1390 C CA . GLU A 1 188 ? -13.401 10.886 -5.290 1.00 97.75 188 GLU A CA 1
ATOM 1391 C C . GLU A 1 188 ? -13.975 9.559 -4.754 1.00 97.75 188 GLU A C 1
ATOM 1393 O O . GLU A 1 188 ? -15.038 9.519 -4.128 1.00 97.75 188 GLU A O 1
ATOM 1398 N N . GLN A 1 189 ? -13.302 8.444 -5.052 1.00 98.12 189 GLN A N 1
ATOM 1399 C CA . GLN A 1 189 ? -13.738 7.090 -4.727 1.00 98.12 189 GLN A CA 1
ATOM 1400 C C . GLN A 1 189 ? -12.586 6.271 -4.174 1.00 98.12 189 GLN A C 1
ATOM 1402 O O . GLN A 1 189 ? -11.498 6.241 -4.748 1.00 98.12 189 GLN A O 1
ATOM 1407 N N . VAL A 1 190 ? -12.859 5.531 -3.107 1.00 98.19 190 VAL A N 1
ATOM 1408 C CA . VAL A 1 190 ? -11.867 4.696 -2.430 1.00 98.19 190 VAL A CA 1
ATOM 1409 C C . VAL A 1 190 ? -12.394 3.287 -2.242 1.00 98.19 190 VAL A C 1
ATOM 1411 O O . VAL A 1 190 ? -13.604 3.047 -2.250 1.00 98.19 190 VAL A O 1
ATOM 1414 N N . ARG A 1 191 ? -11.473 2.338 -2.088 1.00 98.38 191 ARG A N 1
ATOM 1415 C CA . ARG A 1 191 ? -11.812 0.931 -1.894 1.00 98.38 191 ARG A CA 1
ATOM 1416 C C . ARG A 1 191 ? -11.739 0.557 -0.423 1.00 98.38 191 ARG A C 1
ATOM 1418 O O . ARG A 1 191 ? -10.677 0.671 0.180 1.00 98.38 191 ARG A O 1
ATOM 1425 N N . GLY A 1 192 ? -12.836 0.064 0.136 1.00 98.00 192 GLY A N 1
ATOM 1426 C CA . GLY A 1 192 ? -12.846 -0.555 1.457 1.00 98.00 192 GLY A CA 1
ATOM 1427 C C . GLY A 1 192 ? -12.152 -1.918 1.460 1.00 98.00 192 GLY A C 1
ATOM 1428 O O . GLY A 1 192 ? -11.908 -2.527 0.414 1.00 98.00 192 GLY A O 1
ATOM 1429 N N . ILE A 1 193 ? -11.849 -2.434 2.648 1.00 96.69 193 ILE A N 1
ATOM 1430 C CA . ILE A 1 193 ? -11.159 -3.717 2.830 1.00 96.69 193 ILE A CA 1
ATOM 1431 C C . ILE A 1 193 ? -11.952 -4.912 2.285 1.00 96.69 193 ILE A C 1
ATOM 1433 O O . ILE A 1 193 ? -11.358 -5.916 1.898 1.00 96.69 193 ILE A O 1
ATOM 1437 N N . SER A 1 194 ? -13.280 -4.811 2.188 1.00 95.12 194 SER A N 1
ATOM 1438 C CA . SER A 1 194 ? -14.111 -5.827 1.526 1.00 95.12 194 SER A CA 1
ATOM 1439 C C . SER A 1 194 ? -13.883 -5.913 0.010 1.00 95.12 194 SER A C 1
ATOM 1441 O O . SER A 1 194 ? -14.272 -6.897 -0.619 1.00 95.12 194 SER A O 1
ATOM 1443 N N . GLY A 1 195 ? -13.260 -4.890 -0.581 1.00 94.25 195 GLY A N 1
ATOM 1444 C CA . GLY A 1 195 ? -13.132 -4.698 -2.021 1.00 94.25 195 GLY A CA 1
ATOM 1445 C C . GLY A 1 195 ? -14.214 -3.798 -2.625 1.00 94.25 195 GLY A C 1
ATOM 1446 O O . GLY A 1 195 ? -14.089 -3.449 -3.802 1.00 94.25 195 GLY A O 1
ATOM 1447 N N . ALA A 1 196 ? -15.235 -3.397 -1.859 1.00 96.62 196 ALA A N 1
ATOM 1448 C CA . ALA A 1 196 ? -16.244 -2.435 -2.300 1.00 96.62 196 ALA A CA 1
ATOM 1449 C C . ALA A 1 196 ? -15.626 -1.051 -2.548 1.00 96.62 196 ALA A C 1
ATOM 1451 O O . ALA A 1 196 ? -14.702 -0.645 -1.850 1.00 96.62 196 ALA A O 1
ATOM 1452 N N . VAL A 1 197 ? -16.139 -0.324 -3.543 1.00 98.31 197 VAL A N 1
ATOM 1453 C CA . VAL A 1 197 ? -15.709 1.047 -3.853 1.00 98.31 197 VAL A CA 1
ATOM 1454 C C . VAL A 1 197 ? -16.823 2.018 -3.489 1.00 98.31 197 VAL A C 1
ATOM 1456 O O . VAL A 1 197 ? -17.918 1.952 -4.059 1.00 98.31 197 VAL A O 1
ATOM 1459 N N . VAL A 1 198 ? -16.525 2.929 -2.571 1.00 98.25 198 VAL A N 1
ATOM 1460 C CA . VAL A 1 198 ? -17.452 3.921 -2.011 1.00 98.25 198 VAL A CA 1
ATOM 1461 C C . VAL A 1 198 ? -16.959 5.340 -2.298 1.00 98.25 198 VAL A C 1
ATOM 1463 O O . VAL A 1 198 ? -15.833 5.523 -2.764 1.00 98.25 198 VAL A O 1
ATOM 1466 N N . ALA A 1 199 ? -17.803 6.347 -2.066 1.00 98.25 199 ALA A N 1
ATOM 1467 C CA . ALA A 1 199 ? -17.360 7.739 -2.107 1.00 98.25 199 ALA A CA 1
ATOM 1468 C C . ALA A 1 199 ? -16.341 7.995 -0.985 1.00 98.25 199 ALA A C 1
ATOM 1470 O O . ALA A 1 199 ? -16.481 7.449 0.110 1.00 98.25 199 ALA A O 1
ATOM 1471 N N . ALA A 1 200 ? -15.322 8.814 -1.249 1.00 97.62 200 ALA A N 1
ATOM 1472 C CA . ALA A 1 200 ? -14.279 9.117 -0.266 1.00 97.62 200 ALA A CA 1
ATOM 1473 C C . ALA A 1 200 ? -14.855 9.717 1.029 1.00 97.62 200 ALA A C 1
ATOM 1475 O O . ALA A 1 200 ? -14.503 9.285 2.120 1.00 97.62 200 ALA A O 1
ATOM 1476 N N . GLU A 1 201 ? -15.842 10.610 0.920 1.00 96.50 201 GLU A N 1
ATOM 1477 C CA . GLU A 1 201 ? -16.535 11.218 2.068 1.00 96.50 201 GLU A CA 1
ATOM 1478 C C . GLU A 1 201 ? -17.245 10.214 2.995 1.00 96.50 201 GLU A C 1
ATOM 1480 O O . GLU A 1 201 ? -17.487 10.514 4.168 1.00 96.50 201 GLU A O 1
ATOM 1485 N N . ASP A 1 202 ? -17.548 9.014 2.491 1.00 96.94 202 ASP A N 1
ATOM 1486 C CA . ASP A 1 202 ? -18.155 7.936 3.263 1.00 96.94 202 ASP A CA 1
ATOM 1487 C C . ASP A 1 202 ? -17.118 7.019 3.923 1.00 96.94 202 ASP A C 1
ATOM 1489 O O . ASP A 1 202 ? -17.488 6.215 4.782 1.00 96.94 202 ASP A O 1
ATOM 1493 N N . ALA A 1 203 ? -15.844 7.087 3.553 1.00 98.38 203 ALA A N 1
ATOM 1494 C CA . ALA A 1 203 ? -14.826 6.161 4.027 1.00 98.38 203 ALA A CA 1
ATOM 1495 C C . ALA A 1 203 ? -14.095 6.654 5.284 1.00 98.38 203 ALA A C 1
ATOM 1497 O O . ALA A 1 203 ? -14.032 7.848 5.572 1.00 98.38 203 ALA A O 1
ATOM 1498 N N . LEU A 1 204 ? -13.523 5.710 6.036 1.00 98.56 204 LEU A N 1
ATOM 1499 C CA . LEU A 1 204 ? -12.690 5.971 7.213 1.00 98.56 204 LEU A CA 1
ATOM 1500 C C . LEU A 1 204 ? -11.389 5.174 7.119 1.00 98.56 204 LEU A C 1
ATOM 1502 O O . LEU A 1 204 ? -11.420 3.980 6.805 1.00 98.56 204 LEU A O 1
ATOM 1506 N N . VAL A 1 205 ? -10.260 5.797 7.458 1.00 98.69 205 VAL A N 1
ATOM 1507 C CA . VAL A 1 205 ? -8.981 5.084 7.604 1.00 98.69 205 VAL A CA 1
ATOM 1508 C C . VAL A 1 205 ? -8.901 4.421 8.976 1.00 98.69 205 VAL A C 1
ATOM 1510 O O . VAL A 1 205 ? -9.112 5.063 10.005 1.00 98.69 205 VAL A O 1
ATOM 1513 N N . LEU A 1 206 ? -8.580 3.126 9.003 1.00 98.12 206 LEU A N 1
ATOM 1514 C CA . LEU A 1 206 ? -8.346 2.389 10.242 1.00 98.12 206 LEU A CA 1
ATOM 1515 C C . LEU A 1 206 ? -6.992 2.785 10.846 1.00 98.12 206 LEU A C 1
ATOM 1517 O O . LEU A 1 206 ? -5.941 2.397 10.341 1.00 98.12 206 LEU A O 1
ATOM 1521 N N . ASP A 1 207 ? -7.029 3.492 11.966 1.00 96.69 207 ASP A N 1
ATOM 1522 C CA . ASP A 1 207 ? -5.866 3.936 12.741 1.00 96.69 207 ASP A CA 1
ATOM 1523 C C . ASP A 1 207 ? -5.707 3.173 14.065 1.00 96.69 207 ASP A C 1
ATOM 1525 O O . ASP A 1 207 ? -4.595 2.985 14.561 1.00 96.69 207 ASP A O 1
ATOM 1529 N N . ALA A 1 208 ? -6.803 2.611 14.581 1.00 94.94 208 ALA A N 1
ATOM 1530 C CA . ALA A 1 208 ? -6.784 1.715 15.727 1.00 94.94 208 ALA A CA 1
ATOM 1531 C C . ALA A 1 208 ? -7.626 0.452 15.504 1.00 94.94 208 ALA A C 1
ATOM 1533 O O . ALA A 1 208 ? -8.782 0.507 15.086 1.00 94.94 208 ALA A O 1
ATOM 1534 N N . GLY A 1 209 ? -7.056 -0.715 15.826 1.00 93.31 209 GLY A N 1
ATOM 1535 C CA . GLY A 1 209 ? -7.610 -2.015 15.428 1.00 93.31 209 GLY A CA 1
ATOM 1536 C C . GLY A 1 209 ? -8.996 -2.348 15.993 1.00 93.31 209 GLY A C 1
ATOM 1537 O O . GLY A 1 209 ? -9.696 -3.179 15.420 1.00 93.31 209 GLY A O 1
ATOM 1538 N N . TRP A 1 210 ? -9.418 -1.708 17.086 1.00 95.12 210 TRP A N 1
ATOM 1539 C CA . TRP A 1 210 ? -10.735 -1.943 17.684 1.00 95.12 210 TRP A CA 1
ATOM 1540 C C . TRP A 1 210 ? -11.887 -1.306 16.892 1.00 95.12 210 TRP A C 1
ATOM 1542 O O . TRP A 1 210 ? -13.006 -1.815 16.954 1.00 95.12 210 TRP A O 1
ATOM 1552 N N . TYR A 1 211 ? -11.636 -0.269 16.081 1.00 96.62 211 TYR A N 1
ATOM 1553 C CA . TYR A 1 211 ? -12.673 0.327 15.226 1.00 96.62 211 TYR A CA 1
ATOM 1554 C C . TYR A 1 211 ? -13.141 -0.615 14.106 1.00 96.62 211 TYR A C 1
ATOM 1556 O O . TYR A 1 211 ? -14.273 -0.497 13.639 1.00 96.62 211 TYR A O 1
ATOM 1564 N N . ALA A 1 212 ? -12.337 -1.617 13.738 1.00 95.56 212 ALA A N 1
ATOM 1565 C CA . ALA A 1 212 ? -12.719 -2.622 12.744 1.00 95.56 212 ALA A CA 1
ATOM 1566 C C . ALA A 1 212 ? -13.944 -3.466 13.157 1.00 95.56 212 ALA A C 1
ATOM 1568 O O . ALA A 1 212 ? -14.553 -4.109 12.309 1.00 95.56 212 ALA A O 1
ATOM 1569 N N . HIS A 1 213 ? -14.322 -3.466 14.443 1.00 95.94 213 HIS A N 1
ATOM 1570 C CA . HIS A 1 213 ? -15.511 -4.180 14.930 1.00 95.94 213 HIS A CA 1
ATOM 1571 C C . HIS A 1 213 ? -16.819 -3.406 14.739 1.00 95.94 213 HIS A C 1
ATOM 1573 O O . HIS A 1 213 ? -17.889 -3.990 14.893 1.00 95.94 213 HIS A O 1
ATOM 1579 N N . VAL A 1 214 ? -16.746 -2.099 14.470 1.00 97.25 214 VAL A N 1
ATOM 1580 C CA . VAL A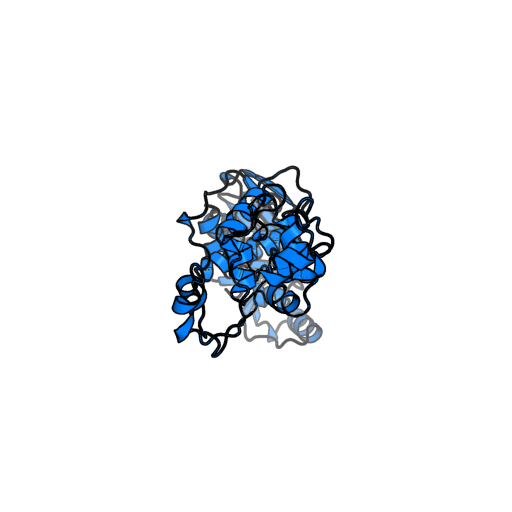 1 214 ? -17.923 -1.213 14.412 1.00 97.25 214 VAL A CA 1
ATOM 1581 C C . VAL A 1 214 ? -18.085 -0.515 13.066 1.00 97.25 214 VAL A C 1
ATOM 1583 O O . VAL A 1 214 ? -19.195 -0.119 12.725 1.00 97.25 214 VAL A O 1
ATOM 1586 N N . VAL A 1 215 ? -17.005 -0.363 12.296 1.00 97.56 215 VAL A N 1
ATOM 1587 C CA . VAL A 1 215 ? -17.057 0.229 10.955 1.00 97.56 215 VAL A CA 1
ATOM 1588 C C . VAL A 1 215 ? -17.381 -0.845 9.920 1.00 97.56 215 VAL A C 1
ATOM 1590 O O . VAL A 1 215 ? -16.808 -1.933 9.939 1.00 97.56 215 VAL A O 1
ATOM 1593 N N . ASP A 1 216 ? -18.285 -0.519 8.996 1.00 97.00 216 ASP A N 1
ATOM 1594 C CA . ASP A 1 216 ? -18.608 -1.369 7.851 1.00 97.00 216 ASP A CA 1
ATOM 1595 C C . ASP A 1 216 ? -17.342 -1.645 7.005 1.00 97.00 216 ASP A C 1
ATOM 1597 O O . ASP A 1 216 ? -16.665 -0.689 6.605 1.00 97.00 216 ASP A O 1
ATOM 1601 N N . PRO A 1 217 ? -16.999 -2.914 6.708 1.00 96.94 217 PRO A N 1
ATOM 1602 C CA . PRO A 1 217 ? -15.821 -3.250 5.908 1.00 96.94 217 PRO A CA 1
ATOM 1603 C C . PRO A 1 217 ? -15.839 -2.667 4.483 1.00 96.94 217 PRO A C 1
ATOM 1605 O O . PRO A 1 217 ? -14.769 -2.524 3.888 1.00 96.94 217 PRO A O 1
ATOM 1608 N N . ASP A 1 218 ? -17.000 -2.288 3.943 1.00 97.75 218 ASP A N 1
ATOM 1609 C CA . ASP A 1 218 ? -17.114 -1.602 2.647 1.00 97.75 218 ASP A CA 1
ATOM 1610 C C . ASP A 1 218 ? -16.600 -0.159 2.701 1.00 97.75 218 ASP A C 1
ATOM 1612 O O . ASP A 1 218 ? -16.158 0.386 1.690 1.00 97.75 218 ASP A O 1
ATOM 1616 N N . ARG A 1 219 ? -16.626 0.453 3.887 1.00 97.81 219 ARG A N 1
ATOM 1617 C CA . ARG A 1 219 ? -16.233 1.848 4.137 1.00 97.81 219 ARG A CA 1
ATOM 1618 C C . ARG A 1 219 ? -14.895 1.967 4.867 1.00 97.81 219 ARG A C 1
ATOM 1620 O O . ARG A 1 219 ? -14.403 3.073 5.073 1.00 97.81 219 ARG A O 1
ATOM 1627 N N . LEU A 1 220 ? -14.313 0.843 5.282 1.00 98.38 220 LEU A N 1
ATOM 1628 C CA . LEU A 1 220 ? -13.089 0.815 6.073 1.00 98.38 220 LEU A CA 1
ATOM 1629 C C . LEU A 1 220 ? -11.851 0.672 5.185 1.00 98.38 220 LEU A C 1
ATOM 1631 O O . LEU A 1 220 ? -11.610 -0.384 4.597 1.00 98.38 220 LEU A O 1
ATOM 1635 N N . VAL A 1 221 ? -11.030 1.716 5.140 1.00 98.56 221 VAL A N 1
ATOM 1636 C CA . VAL A 1 221 ? -9.738 1.731 4.452 1.00 98.56 221 VAL A CA 1
ATOM 1637 C C . VAL A 1 221 ? -8.671 1.218 5.414 1.00 98.56 221 VAL A C 1
ATOM 1639 O O . VAL A 1 221 ? -8.367 1.840 6.431 1.00 98.56 221 VAL A O 1
ATOM 1642 N N . VAL A 1 222 ? -8.108 0.051 5.105 1.00 97.69 222 VAL A N 1
ATOM 1643 C CA . VAL A 1 222 ? -7.103 -0.616 5.944 1.00 97.69 222 VAL A CA 1
ATOM 1644 C C . VAL A 1 222 ? -5.758 -0.606 5.233 1.00 97.69 222 VAL A C 1
ATOM 1646 O O . VAL A 1 222 ? -5.675 -1.019 4.079 1.00 97.69 222 VAL A O 1
ATOM 1649 N N . GLY A 1 223 ? -4.720 -0.174 5.942 1.00 95.62 223 GLY A N 1
ATOM 1650 C CA . GLY A 1 223 ? -3.310 -0.314 5.583 1.00 95.62 223 GLY A CA 1
ATOM 1651 C C . GLY A 1 223 ? -2.508 -0.725 6.819 1.00 95.62 223 GLY A C 1
ATOM 1652 O O . GLY A 1 223 ? -2.995 -1.482 7.660 1.00 95.62 223 GLY A O 1
ATOM 1653 N N . ASP A 1 224 ? -1.299 -0.192 6.971 1.00 94.00 224 ASP A N 1
ATOM 1654 C CA . ASP A 1 224 ? -0.572 -0.302 8.234 1.00 94.00 224 ASP A CA 1
ATOM 1655 C C . ASP A 1 224 ? -1.064 0.744 9.232 1.00 94.00 224 ASP A C 1
ATOM 1657 O O . ASP A 1 224 ? -0.967 1.944 8.990 1.00 94.00 224 ASP A O 1
ATOM 1661 N N . LEU A 1 225 ? -1.477 0.294 10.418 1.00 93.88 225 LEU A N 1
ATOM 1662 C CA . LEU A 1 225 ? -1.906 1.187 11.501 1.00 93.88 225 LEU A CA 1
ATOM 1663 C C . LEU A 1 225 ? -0.813 2.188 11.936 1.00 93.88 225 LEU A C 1
ATOM 1665 O O . LEU A 1 225 ? -1.119 3.205 12.539 1.00 93.88 225 LEU A O 1
ATOM 1669 N N . ALA A 1 226 ? 0.473 1.891 11.699 1.00 93.94 226 ALA A N 1
ATOM 1670 C CA . ALA A 1 226 ? 1.578 2.787 12.068 1.00 93.94 226 ALA A CA 1
ATOM 1671 C C . ALA A 1 226 ? 1.709 3.997 11.128 1.00 93.94 226 ALA A C 1
ATOM 1673 O O . ALA A 1 226 ? 2.268 5.013 11.519 1.00 93.94 226 ALA A O 1
ATOM 1674 N N . THR A 1 227 ? 1.191 3.878 9.907 1.00 96.88 227 THR A N 1
ATOM 1675 C CA . THR A 1 227 ? 1.222 4.913 8.868 1.00 96.88 227 THR A CA 1
ATOM 1676 C C . THR A 1 227 ? -0.198 5.344 8.492 1.00 96.88 227 THR A C 1
ATOM 1678 O O . THR A 1 227 ? -0.423 5.830 7.390 1.00 96.88 227 THR A O 1
ATOM 1681 N N . ALA A 1 228 ? -1.177 5.122 9.376 1.00 97.75 228 ALA A N 1
ATOM 1682 C CA . ALA A 1 228 ? -2.583 5.408 9.100 1.00 97.75 228 ALA A CA 1
ATOM 1683 C C . ALA A 1 228 ? -2.828 6.899 8.823 1.00 97.75 228 ALA A C 1
ATOM 1685 O O . ALA A 1 228 ? -3.549 7.214 7.887 1.00 97.75 228 ALA A O 1
ATOM 1686 N N . GLU A 1 229 ? -2.169 7.797 9.561 1.00 98.00 229 GLU A N 1
ATOM 1687 C CA . GLU A 1 229 ? -2.242 9.248 9.317 1.00 98.00 229 GLU A CA 1
ATOM 1688 C C . GLU A 1 229 ? -1.702 9.620 7.927 1.00 98.00 229 GLU A C 1
ATOM 1690 O O . GLU A 1 229 ? -2.375 10.296 7.165 1.00 98.00 229 GLU A O 1
ATOM 1695 N N . ALA A 1 230 ? -0.550 9.071 7.523 1.00 98.38 230 ALA A N 1
ATOM 1696 C CA . ALA A 1 230 ? -0.001 9.312 6.184 1.00 98.38 230 ALA A CA 1
ATOM 1697 C C . ALA A 1 230 ? -0.941 8.824 5.064 1.00 98.38 230 ALA A C 1
ATOM 1699 O O . ALA A 1 230 ? -1.017 9.425 3.995 1.00 98.38 230 ALA A O 1
ATOM 1700 N N . LEU A 1 231 ? -1.671 7.728 5.302 1.00 98.56 231 LEU A N 1
ATOM 1701 C CA . LEU A 1 231 ? -2.694 7.244 4.376 1.00 98.56 231 LEU A CA 1
ATOM 1702 C C . LEU A 1 231 ? -3.933 8.148 4.349 1.00 98.56 231 LEU A C 1
ATOM 1704 O O . LEU A 1 231 ? -4.499 8.362 3.281 1.00 98.56 231 LEU A O 1
ATOM 1708 N N . ALA A 1 232 ? -4.362 8.628 5.516 1.00 98.62 232 ALA A N 1
ATOM 1709 C CA . ALA A 1 232 ? -5.477 9.553 5.677 1.00 98.62 232 ALA A CA 1
ATOM 1710 C C . ALA A 1 232 ? -5.205 10.867 4.935 1.00 98.62 232 ALA A C 1
ATOM 1712 O O . ALA A 1 232 ? -6.021 11.262 4.106 1.00 98.62 232 ALA A O 1
ATOM 1713 N N . ASP A 1 233 ? -4.021 11.450 5.127 1.00 98.38 233 ASP A N 1
ATOM 1714 C CA . ASP A 1 233 ? -3.575 12.660 4.432 1.00 98.38 233 ASP A CA 1
ATOM 1715 C C . ASP A 1 233 ? -3.525 12.460 2.911 1.00 98.38 233 ASP A C 1
ATOM 1717 O O . ASP A 1 233 ? -4.034 13.283 2.154 1.00 98.38 233 ASP A O 1
ATOM 1721 N N . LEU A 1 234 ? -2.952 11.342 2.449 1.00 98.56 234 LEU A N 1
ATOM 1722 C CA . LEU A 1 234 ? -2.836 11.029 1.022 1.00 98.56 234 LEU A CA 1
ATOM 1723 C C . LEU A 1 234 ? -4.192 10.919 0.314 1.00 98.56 234 LEU A C 1
ATOM 1725 O O . LEU A 1 234 ? -4.319 11.299 -0.848 1.00 98.56 234 LEU A O 1
ATOM 1729 N N . LEU A 1 235 ? -5.173 10.307 0.977 1.00 98.50 235 LEU A N 1
ATOM 1730 C CA . LEU A 1 235 ? -6.489 10.037 0.398 1.00 98.50 235 LEU A CA 1
ATOM 1731 C C . LEU A 1 235 ? -7.521 11.125 0.733 1.00 98.50 235 LEU A C 1
ATOM 1733 O O . LEU A 1 235 ? -8.664 10.993 0.305 1.00 98.50 235 LEU A O 1
ATOM 1737 N N . ASP A 1 236 ? -7.131 12.155 1.492 1.00 98.19 236 ASP A N 1
ATOM 1738 C CA . ASP A 1 236 ? -8.019 13.167 2.080 1.00 98.19 236 ASP A CA 1
ATOM 1739 C C . ASP A 1 236 ? -9.209 12.538 2.831 1.00 98.19 236 ASP A C 1
ATOM 1741 O O . ASP A 1 236 ? -10.381 12.875 2.646 1.00 98.19 236 ASP A O 1
ATOM 1745 N N . LEU A 1 237 ? -8.902 11.543 3.667 1.00 98.50 237 LEU A N 1
ATOM 1746 C CA . LEU A 1 237 ? -9.879 10.802 4.457 1.00 98.50 237 LEU A CA 1
ATOM 1747 C C . LEU A 1 237 ? -9.681 11.070 5.944 1.00 98.50 237 LEU A C 1
ATOM 1749 O O . LEU A 1 237 ? -8.551 11.126 6.417 1.00 98.50 237 LEU A O 1
ATOM 1753 N N . PRO A 1 238 ? -10.753 11.127 6.741 1.00 98.25 238 PRO A N 1
ATOM 1754 C CA . PRO A 1 238 ? -10.595 11.113 8.182 1.00 98.25 238 PRO A CA 1
ATOM 1755 C C . PRO A 1 238 ? -10.194 9.722 8.704 1.00 98.25 238 PRO A C 1
ATOM 1757 O O . PRO A 1 238 ? -10.627 8.681 8.194 1.00 98.25 238 PRO A O 1
ATOM 1760 N N . THR A 1 239 ? -9.439 9.697 9.802 1.00 98.44 239 THR A N 1
ATOM 1761 C CA . THR A 1 239 ? -9.205 8.474 10.581 1.00 98.44 239 THR A CA 1
ATOM 1762 C C . THR A 1 239 ? -10.446 8.074 11.380 1.00 98.44 239 THR A C 1
ATOM 1764 O O . THR A 1 239 ? -11.279 8.917 11.735 1.00 98.44 239 THR A O 1
ATOM 1767 N N . ALA A 1 240 ? -10.579 6.786 11.699 1.00 97.50 240 ALA A N 1
ATOM 1768 C CA . ALA A 1 240 ? -11.698 6.275 12.482 1.00 97.50 240 ALA A CA 1
ATOM 1769 C C . ALA A 1 240 ? -11.762 6.928 13.872 1.00 97.50 240 ALA A C 1
ATOM 1771 O O . ALA A 1 240 ? -12.844 7.351 14.286 1.00 97.50 240 ALA A O 1
ATOM 1772 N N . SER A 1 241 ? -10.624 7.091 14.560 1.00 95.88 241 SER A N 1
ATOM 1773 C CA . SER A 1 241 ? -10.598 7.751 15.873 1.00 95.88 241 SER A CA 1
ATOM 1774 C C . SER A 1 241 ? -11.022 9.223 15.841 1.00 95.88 241 SER A C 1
ATOM 1776 O O . SER A 1 241 ? -11.625 9.693 16.802 1.00 95.88 241 SER A O 1
ATOM 1778 N N . SER A 1 242 ? -10.780 9.946 14.740 1.00 96.69 242 SER A N 1
ATOM 1779 C CA . SER A 1 242 ? -11.166 11.361 14.619 1.00 96.69 242 SER A CA 1
ATOM 1780 C C . SER A 1 242 ? -12.665 11.582 14.379 1.00 96.69 242 SER A C 1
ATOM 1782 O O . SER A 1 242 ? -13.167 12.694 14.554 1.00 96.69 242 SER A O 1
ATOM 1784 N N . ARG A 1 243 ? -13.396 10.542 13.951 1.00 96.56 243 ARG A N 1
ATOM 1785 C CA . ARG A 1 243 ? -14.811 10.639 13.543 1.00 96.56 243 ARG A CA 1
ATOM 1786 C C . ARG A 1 243 ? -15.766 9.766 14.340 1.00 96.56 243 ARG A C 1
ATOM 1788 O O . ARG A 1 243 ? -16.975 9.905 14.152 1.00 96.56 243 ARG A O 1
ATOM 1795 N N . ILE A 1 244 ? -15.263 8.876 15.190 1.00 96.25 244 ILE A N 1
ATOM 1796 C CA . ILE A 1 244 ? -16.081 7.974 15.997 1.00 96.25 244 ILE A CA 1
ATOM 1797 C C . ILE A 1 244 ? -15.918 8.328 17.469 1.00 96.25 244 ILE A C 1
ATOM 1799 O O . ILE A 1 244 ? -14.874 8.094 18.070 1.00 96.25 244 ILE A O 1
ATOM 1803 N N . ASP A 1 245 ? -17.006 8.800 18.068 1.00 94.62 245 ASP A N 1
ATOM 1804 C CA . ASP A 1 245 ? -17.108 8.906 19.518 1.00 94.62 245 ASP A CA 1
ATOM 1805 C C . ASP A 1 245 ? -17.541 7.553 20.076 1.00 94.62 245 ASP A C 1
ATOM 1807 O O . ASP A 1 245 ? -18.520 6.976 19.599 1.00 94.62 245 ASP A O 1
ATOM 1811 N N . ALA A 1 246 ? -16.860 7.040 21.098 1.00 94.88 246 ALA A N 1
ATOM 1812 C CA . ALA A 1 246 ? -17.169 5.733 21.665 1.00 94.88 246 ALA A CA 1
ATOM 1813 C C . ALA A 1 246 ? -17.152 5.735 23.194 1.00 94.88 246 ALA A C 1
ATOM 1815 O O . ALA A 1 246 ? -16.319 6.373 23.833 1.00 94.88 246 ALA A O 1
ATOM 1816 N N . SER A 1 247 ? -18.063 4.967 23.789 1.00 95.44 247 SER A N 1
ATOM 1817 C CA . SER A 1 247 ? -18.112 4.729 25.233 1.00 95.44 247 SER A CA 1
ATOM 1818 C C . SER A 1 247 ? -18.413 3.263 25.531 1.00 95.44 247 SER A C 1
ATOM 1820 O O . SER A 1 247 ? -19.319 2.663 24.947 1.00 95.44 247 SER A O 1
ATOM 1822 N N . VAL A 1 248 ? -17.649 2.677 26.452 1.00 97.19 248 VAL A N 1
ATOM 1823 C CA . VAL A 1 248 ? -17.865 1.303 26.916 1.00 97.19 248 VAL A CA 1
ATOM 1824 C C . VAL A 1 248 ? -19.074 1.266 27.852 1.00 97.19 248 VAL A C 1
ATOM 1826 O O . VAL A 1 248 ? -19.199 2.073 28.773 1.00 97.19 248 VAL A O 1
ATOM 1829 N N . LEU A 1 249 ? -19.983 0.320 27.621 1.00 96.00 249 LEU A N 1
ATOM 1830 C CA . LEU A 1 249 ? -21.172 0.127 28.442 1.00 96.00 249 LEU A CA 1
ATOM 1831 C C . LEU A 1 249 ? -20.903 -0.905 29.541 1.00 96.00 249 LEU A C 1
ATOM 1833 O O . LEU A 1 249 ? -20.697 -2.086 29.267 1.00 96.00 249 LEU A O 1
ATOM 1837 N N . GLY A 1 250 ? -21.002 -0.460 30.794 1.00 92.94 250 GLY A N 1
ATOM 1838 C CA . GLY A 1 250 ? -20.741 -1.280 31.979 1.00 92.94 250 GLY A CA 1
ATOM 1839 C C . GLY A 1 250 ? -19.310 -1.129 32.496 1.00 92.94 250 GLY A C 1
ATOM 1840 O O . GLY A 1 250 ? -18.406 -0.744 31.764 1.00 92.94 250 GLY A O 1
ATOM 1841 N N . ALA A 1 251 ? -19.109 -1.411 33.784 1.00 90.25 251 ALA A N 1
ATOM 1842 C CA . ALA A 1 251 ? -17.823 -1.180 34.448 1.00 90.25 251 ALA A CA 1
ATOM 1843 C C . ALA A 1 251 ? -16.794 -2.303 34.216 1.00 90.25 251 ALA A C 1
ATOM 1845 O O . ALA A 1 251 ? -15.595 -2.044 34.253 1.00 90.25 251 ALA A O 1
ATOM 1846 N N . GLY A 1 252 ? -17.253 -3.537 33.980 1.00 94.62 252 GLY A N 1
ATOM 1847 C CA . GLY A 1 252 ? -16.393 -4.723 33.964 1.00 94.62 252 GLY A CA 1
ATOM 1848 C C . GLY A 1 252 ? -15.691 -4.981 35.307 1.00 94.62 252 GLY A C 1
ATOM 1849 O O . GLY A 1 252 ? -16.003 -4.369 36.329 1.00 94.62 252 GLY A O 1
ATOM 1850 N N . GLU A 1 253 ? -14.745 -5.915 35.303 1.00 96.19 253 GLU A N 1
ATOM 1851 C CA . GLU A 1 253 ? -13.883 -6.252 36.436 1.00 96.19 253 GLU A CA 1
ATOM 1852 C C . GLU A 1 253 ? -12.422 -5.975 36.076 1.00 96.19 253 GLU A C 1
ATOM 1854 O O . GLU A 1 253 ? -11.910 -6.479 35.078 1.00 96.19 253 GLU A O 1
ATOM 1859 N N . ARG A 1 254 ? -11.732 -5.181 36.895 1.00 96.19 254 ARG A N 1
ATOM 1860 C CA . ARG A 1 254 ? -10.324 -4.842 36.678 1.00 96.19 254 ARG A CA 1
ATOM 1861 C C . ARG A 1 254 ? -9.425 -5.966 37.196 1.00 96.19 254 ARG A C 1
ATOM 1863 O O . ARG A 1 254 ? -9.450 -6.265 38.386 1.00 96.19 254 ARG A O 1
ATOM 1870 N N . VAL A 1 255 ? -8.611 -6.550 36.320 1.00 95.12 255 VAL A N 1
ATOM 1871 C CA . VAL A 1 255 ? -7.790 -7.737 36.608 1.00 95.12 255 VAL A CA 1
ATOM 1872 C C . VAL A 1 255 ? -6.364 -7.546 36.088 1.00 95.12 255 VAL A C 1
ATOM 1874 O O . VAL A 1 255 ? -6.151 -7.048 34.980 1.00 95.12 255 VAL A O 1
ATOM 1877 N N . ARG A 1 256 ? -5.362 -7.948 36.878 1.00 94.62 256 ARG A N 1
ATOM 1878 C CA . ARG A 1 256 ? -3.971 -8.066 36.416 1.00 94.62 256 ARG A CA 1
ATOM 1879 C C . ARG A 1 256 ? -3.865 -9.305 35.530 1.00 94.62 256 ARG A C 1
ATOM 1881 O O . ARG A 1 256 ? -4.260 -10.385 35.951 1.00 94.62 256 ARG A O 1
ATOM 1888 N N . LEU A 1 257 ? -3.293 -9.183 34.332 1.00 91.81 257 LEU A N 1
ATOM 1889 C CA . LEU A 1 257 ? -3.247 -10.295 33.368 1.00 91.81 257 LEU A CA 1
ATOM 1890 C C . LEU A 1 257 ? -2.593 -11.568 33.921 1.00 91.81 257 LEU A C 1
ATOM 1892 O O . LEU A 1 257 ? -3.034 -12.664 33.599 1.00 91.81 257 LEU A O 1
ATOM 1896 N N . GLY A 1 258 ? -1.564 -11.428 34.760 1.00 93.31 258 GLY A N 1
ATOM 1897 C CA . GLY A 1 258 ? -0.900 -12.566 35.404 1.00 93.31 258 GLY A CA 1
ATOM 1898 C C . GLY A 1 258 ? -1.769 -13.328 36.411 1.00 93.31 258 GLY A C 1
ATOM 1899 O O . GLY A 1 258 ? -1.454 -14.475 36.715 1.00 93.31 258 GLY A O 1
ATOM 1900 N N . ASP A 1 259 ? -2.854 -12.718 36.890 1.00 94.19 259 ASP A N 1
ATOM 1901 C CA . ASP A 1 259 ? -3.769 -13.312 37.868 1.00 94.19 259 ASP A CA 1
ATOM 1902 C C . ASP A 1 259 ? -4.985 -13.979 37.189 1.00 94.19 259 ASP A C 1
ATOM 1904 O O . ASP A 1 259 ? -5.741 -14.698 37.842 1.00 94.19 259 ASP A O 1
ATOM 1908 N N . ASP A 1 260 ? -5.171 -13.787 35.875 1.00 93.38 260 ASP A N 1
ATOM 1909 C CA . ASP A 1 260 ? -6.241 -14.413 35.095 1.00 93.38 260 ASP A CA 1
ATOM 1910 C C . ASP A 1 260 ? -5.759 -15.706 34.416 1.00 93.38 260 ASP A C 1
ATOM 1912 O O . ASP A 1 260 ? -4.924 -15.701 33.508 1.00 93.38 260 ASP A O 1
ATOM 1916 N N . ALA A 1 261 ? -6.315 -16.847 34.832 1.00 92.31 261 ALA A N 1
ATOM 1917 C CA . ALA A 1 261 ? -5.892 -18.157 34.336 1.00 92.31 261 ALA A CA 1
ATOM 1918 C C . ALA A 1 261 ? -6.104 -18.336 32.818 1.00 92.31 261 ALA A C 1
ATOM 1920 O O . ALA A 1 261 ? -5.311 -19.020 32.162 1.00 92.31 261 ALA A O 1
ATOM 1921 N N . ALA A 1 262 ? -7.150 -17.729 32.244 1.00 90.94 262 ALA A N 1
ATOM 1922 C CA . ALA A 1 262 ? -7.424 -17.816 30.811 1.00 90.94 262 ALA A CA 1
ATOM 1923 C C . ALA A 1 262 ? -6.394 -17.014 30.002 1.00 90.94 262 ALA A C 1
ATOM 1925 O O . ALA A 1 262 ? -5.855 -17.531 29.022 1.00 90.94 262 ALA A O 1
ATOM 1926 N N . ALA A 1 263 ? -6.050 -15.805 30.450 1.00 91.00 263 ALA A N 1
ATOM 1927 C CA . ALA A 1 263 ? -4.992 -14.990 29.867 1.00 91.00 263 ALA A CA 1
ATOM 1928 C C . ALA A 1 263 ? -3.640 -15.705 29.911 1.00 91.00 263 ALA A C 1
ATOM 1930 O O . ALA A 1 263 ? -2.985 -15.841 28.877 1.00 91.00 263 ALA A O 1
ATOM 1931 N N . VAL A 1 264 ? -3.244 -16.227 31.076 1.00 93.50 264 VAL A N 1
ATOM 1932 C CA . VAL A 1 264 ? -1.989 -16.982 31.228 1.00 93.50 264 VAL A CA 1
ATOM 1933 C C . VAL A 1 264 ? -1.939 -18.162 30.256 1.00 93.50 264 VAL A C 1
ATOM 1935 O O . VAL A 1 264 ? -0.922 -18.377 29.595 1.00 93.50 264 VAL A O 1
ATOM 1938 N N . THR A 1 265 ? -3.050 -18.886 30.104 1.00 94.00 265 THR A N 1
ATOM 1939 C CA . THR A 1 265 ? -3.152 -20.015 29.169 1.00 94.00 265 THR A CA 1
ATOM 1940 C C . THR A 1 265 ? -3.018 -19.567 27.711 1.00 94.00 265 THR A C 1
ATOM 1942 O O . THR A 1 265 ? -2.271 -20.187 26.956 1.00 94.00 265 THR A O 1
ATOM 1945 N N . ALA A 1 266 ? -3.689 -18.483 27.306 1.00 92.62 266 ALA A N 1
ATOM 1946 C CA . ALA A 1 266 ? -3.625 -17.957 25.940 1.00 92.62 266 ALA A CA 1
ATOM 1947 C C . ALA A 1 266 ? -2.209 -17.494 25.558 1.00 92.62 266 ALA A C 1
ATOM 1949 O O . ALA A 1 266 ? -1.731 -17.779 24.460 1.00 92.62 266 ALA A O 1
ATOM 1950 N N . PHE A 1 267 ? -1.511 -16.825 26.478 1.00 94.94 267 PHE A N 1
ATOM 1951 C CA . PHE A 1 267 ? -0.120 -16.414 26.280 1.00 94.94 267 PHE A CA 1
ATOM 1952 C C . PHE A 1 267 ? 0.830 -17.614 26.217 1.00 94.94 267 PHE A C 1
ATOM 1954 O O . PHE A 1 267 ? 1.653 -17.682 25.306 1.00 94.94 267 PHE A O 1
ATOM 1961 N N . ALA A 1 268 ? 0.674 -18.597 27.110 1.00 94.56 268 ALA A N 1
ATOM 1962 C CA . ALA A 1 268 ? 1.471 -19.822 27.084 1.00 94.56 268 ALA A CA 1
ATOM 1963 C C . ALA A 1 268 ? 1.277 -20.611 25.777 1.00 94.56 268 ALA A C 1
ATOM 1965 O O . ALA A 1 268 ? 2.255 -21.053 25.177 1.00 94.56 268 ALA A O 1
ATOM 1966 N N . ALA A 1 269 ? 0.035 -20.735 25.296 1.00 95.31 269 ALA A N 1
ATOM 1967 C CA . ALA A 1 269 ? -0.283 -21.402 24.032 1.00 95.31 269 ALA A CA 1
ATOM 1968 C C . ALA A 1 269 ? 0.342 -20.699 22.814 1.00 95.31 269 ALA A C 1
ATOM 1970 O O . ALA A 1 269 ? 0.718 -21.356 21.847 1.00 95.31 269 ALA A O 1
ATOM 1971 N N . ALA A 1 270 ? 0.485 -19.375 22.875 1.00 94.81 270 ALA A N 1
ATOM 1972 C CA . ALA A 1 270 ? 1.138 -18.570 21.848 1.00 94.81 270 ALA A CA 1
ATOM 1973 C C . ALA A 1 270 ? 2.668 -18.464 22.016 1.00 94.81 270 ALA A C 1
ATOM 1975 O O . ALA A 1 270 ? 3.317 -17.780 21.227 1.00 94.81 270 ALA A O 1
ATOM 1976 N N . GLY A 1 271 ? 3.254 -19.087 23.048 1.00 95.50 271 GLY A N 1
ATOM 1977 C CA . GLY A 1 271 ? 4.682 -18.958 23.360 1.00 95.50 271 GLY A CA 1
ATOM 1978 C C . GLY A 1 271 ? 5.105 -17.542 23.776 1.00 95.50 271 GLY A C 1
ATOM 1979 O O . GLY A 1 271 ? 6.272 -17.185 23.633 1.00 95.50 271 GLY A O 1
ATOM 1980 N N . ALA A 1 272 ? 4.170 -16.723 24.264 1.00 94.88 272 ALA A N 1
ATOM 1981 C CA . ALA A 1 272 ? 4.391 -15.331 24.638 1.00 94.88 272 ALA A CA 1
ATOM 1982 C C . ALA A 1 272 ? 4.474 -15.152 26.162 1.00 94.88 272 ALA A C 1
ATOM 1984 O O . ALA A 1 272 ? 3.846 -15.875 26.935 1.00 94.88 272 ALA A O 1
ATOM 1985 N N . VAL A 1 273 ? 5.224 -14.141 26.605 1.00 93.62 273 VAL A N 1
ATOM 1986 C CA . VAL A 1 273 ? 5.302 -13.763 28.024 1.00 93.62 273 VAL A CA 1
ATOM 1987 C C . VAL A 1 273 ? 4.087 -12.919 28.394 1.00 93.62 273 VAL A C 1
ATOM 1989 O O . VAL A 1 273 ? 3.783 -11.943 27.708 1.00 93.62 273 VAL A O 1
ATOM 1992 N N . VAL A 1 274 ? 3.416 -13.271 29.494 1.00 93.12 274 VAL A N 1
ATOM 1993 C CA . VAL A 1 274 ? 2.313 -12.470 30.040 1.00 93.12 274 VAL A CA 1
ATOM 1994 C C . VAL A 1 274 ? 2.874 -11.131 30.529 1.00 93.12 274 VAL A C 1
ATOM 1996 O O . VAL A 1 274 ? 3.741 -11.125 31.407 1.00 93.12 274 VAL A O 1
ATOM 1999 N N . PRO A 1 275 ? 2.418 -9.991 29.988 1.00 92.50 275 PRO A N 1
ATOM 2000 C CA . PRO A 1 275 ? 2.916 -8.699 30.417 1.00 92.50 275 PRO A CA 1
ATOM 2001 C C . PRO A 1 275 ? 2.364 -8.319 31.790 1.00 92.50 275 PRO A C 1
ATOM 2003 O O . PRO A 1 275 ? 1.244 -8.681 32.154 1.00 92.50 275 PRO A O 1
ATOM 2006 N N . ASP A 1 276 ? 3.128 -7.502 32.515 1.00 92.31 276 ASP A N 1
ATOM 2007 C CA . ASP A 1 276 ? 2.618 -6.803 33.691 1.00 92.31 276 ASP A CA 1
ATOM 2008 C C . ASP A 1 276 ? 1.689 -5.664 33.249 1.00 92.31 276 ASP A C 1
ATOM 2010 O O . ASP A 1 276 ? 2.109 -4.524 33.056 1.00 92.31 276 ASP A O 1
ATOM 2014 N N . ALA A 1 277 ? 0.430 -6.008 32.990 1.00 90.62 277 ALA A N 1
ATOM 2015 C CA . ALA A 1 277 ? -0.605 -5.060 32.618 1.00 90.62 277 ALA A CA 1
ATOM 2016 C C . ALA A 1 277 ? -1.926 -5.407 33.305 1.00 90.62 277 ALA A C 1
ATOM 2018 O O . ALA A 1 277 ? -2.206 -6.559 33.648 1.00 90.62 277 ALA A O 1
ATOM 2019 N N . THR A 1 278 ? -2.741 -4.376 33.498 1.00 93.44 278 THR A N 1
ATOM 2020 C CA . THR A 1 278 ? -4.096 -4.495 34.030 1.00 93.44 278 THR A CA 1
ATOM 2021 C C . THR A 1 278 ? -5.093 -4.259 32.907 1.00 93.44 278 THR A C 1
ATOM 2023 O O . THR A 1 278 ? -4.924 -3.325 32.127 1.00 93.44 278 THR A O 1
ATOM 2026 N N . VAL A 1 279 ? -6.124 -5.094 32.840 1.00 94.62 279 VAL A N 1
ATOM 2027 C CA . VAL A 1 279 ? -7.199 -5.019 31.845 1.00 94.62 279 VAL A CA 1
ATOM 2028 C C . VAL A 1 279 ? -8.555 -5.037 32.542 1.00 94.62 279 VAL A C 1
ATOM 2030 O O . VAL A 1 279 ? -8.661 -5.468 33.691 1.00 94.62 279 VAL A O 1
ATOM 2033 N N . THR A 1 280 ? -9.596 -4.591 31.851 1.00 96.81 280 THR A N 1
ATOM 2034 C CA . THR A 1 280 ? -10.974 -4.662 32.341 1.00 96.81 280 THR A CA 1
ATOM 2035 C C . THR A 1 280 ? -11.718 -5.773 31.606 1.00 96.81 280 THR A C 1
ATOM 2037 O O . THR A 1 280 ? -11.948 -5.701 30.400 1.00 96.81 280 THR A O 1
ATOM 2040 N N . LEU A 1 281 ? -12.104 -6.818 32.329 1.00 95.62 281 LEU A N 1
ATOM 2041 C CA . LEU A 1 281 ? -12.798 -7.975 31.781 1.00 95.62 281 LEU A CA 1
ATOM 2042 C C . LEU A 1 281 ? -14.314 -7.819 31.896 1.00 95.62 281 LEU A C 1
ATOM 2044 O O . LEU A 1 281 ? -14.839 -7.401 32.926 1.00 95.62 281 LEU A O 1
ATOM 2048 N N . HIS A 1 282 ? -15.026 -8.206 30.845 1.00 96.50 282 HIS A N 1
ATOM 2049 C CA . HIS A 1 282 ? -16.484 -8.210 30.785 1.00 96.50 282 HIS A CA 1
ATOM 2050 C C . HIS A 1 282 ? -16.995 -9.599 30.420 1.00 96.50 282 HIS A C 1
ATOM 2052 O O . HIS A 1 282 ? -16.390 -10.289 29.605 1.00 96.50 282 HIS A O 1
ATOM 2058 N N . ASP A 1 283 ? -18.150 -9.994 30.950 1.00 94.44 283 ASP A N 1
ATOM 2059 C CA . ASP A 1 283 ? -18.829 -11.208 30.468 1.00 94.44 283 ASP A CA 1
ATOM 2060 C C . ASP A 1 283 ? -19.412 -10.987 29.062 1.00 94.44 283 ASP A C 1
ATOM 2062 O O . ASP A 1 283 ? -19.432 -11.888 28.228 1.00 94.44 283 ASP A O 1
ATOM 2066 N N . ARG A 1 284 ? -19.847 -9.751 28.785 1.00 95.62 284 ARG A N 1
ATOM 2067 C CA . ARG A 1 284 ? -20.260 -9.251 27.472 1.00 95.62 284 ARG A CA 1
ATOM 2068 C C . ARG A 1 284 ? -19.826 -7.795 27.352 1.00 95.62 284 ARG A C 1
ATOM 2070 O O . ARG A 1 284 ? -20.287 -6.962 28.129 1.00 95.62 284 ARG A O 1
ATOM 2077 N N . LEU A 1 285 ? -18.964 -7.496 26.388 1.00 97.56 285 LEU A N 1
ATOM 2078 C CA . LEU A 1 285 ? -18.467 -6.146 26.144 1.00 97.56 285 LEU A CA 1
ATOM 2079 C C . LEU A 1 285 ? -19.325 -5.467 25.074 1.00 97.56 285 LEU A C 1
ATOM 2081 O O . LEU A 1 285 ? -19.368 -5.917 23.931 1.00 97.56 285 LEU A O 1
ATOM 2085 N N . ARG A 1 286 ? -19.995 -4.379 25.463 1.00 97.69 286 ARG A N 1
ATOM 2086 C CA . ARG A 1 286 ? -20.757 -3.519 24.555 1.00 97.69 286 ARG A CA 1
ATOM 2087 C C . ARG A 1 286 ? -20.149 -2.134 24.484 1.00 97.69 286 ARG A C 1
ATOM 2089 O O . ARG A 1 286 ? -19.801 -1.565 25.516 1.00 97.69 286 ARG A O 1
ATOM 2096 N N . VAL A 1 287 ? -20.096 -1.577 23.285 1.00 97.75 287 VAL A N 1
ATOM 2097 C CA . VAL A 1 287 ? -19.649 -0.205 23.041 1.00 97.75 287 VAL A CA 1
ATOM 2098 C C . VAL A 1 287 ? -20.777 0.551 22.366 1.00 97.75 287 VAL A C 1
ATOM 2100 O O . VAL A 1 287 ? -21.371 0.065 21.404 1.00 97.75 287 VAL A O 1
ATOM 2103 N N . ARG A 1 288 ? -21.089 1.737 22.885 1.00 97.38 288 ARG A N 1
ATOM 2104 C CA . ARG A 1 288 ? -21.954 2.696 22.206 1.00 97.38 288 ARG A CA 1
ATOM 2105 C C . ARG A 1 288 ? -21.081 3.644 21.408 1.00 97.38 288 ARG A C 1
ATOM 2107 O O . ARG A 1 288 ? -20.220 4.295 21.998 1.00 97.38 288 ARG A O 1
ATOM 2114 N N . VAL A 1 289 ? -21.344 3.733 20.112 1.00 96.50 289 VAL A N 1
ATOM 2115 C CA . VAL A 1 289 ? -20.639 4.627 19.189 1.00 96.50 289 VAL A CA 1
ATOM 2116 C C . VAL A 1 289 ? -21.573 5.701 18.633 1.00 96.50 289 VAL A C 1
ATOM 2118 O O . VAL A 1 289 ? -22.790 5.491 18.535 1.00 96.50 289 VAL A O 1
ATOM 2121 N N . GLY A 1 290 ? -21.005 6.857 18.304 1.00 94.12 290 GLY A N 1
ATOM 2122 C CA . GLY A 1 290 ? -21.685 8.015 17.736 1.00 94.12 290 GLY A CA 1
ATOM 2123 C C . GLY A 1 290 ? -20.850 8.741 16.675 1.00 94.12 290 GLY A C 1
ATOM 2124 O O . GLY A 1 290 ? -19.699 8.391 16.419 1.00 94.12 290 GLY A O 1
ATOM 2125 N N . SER A 1 291 ? -21.448 9.786 16.089 1.00 93.19 291 SER A N 1
ATOM 2126 C CA . SER A 1 291 ? -20.898 10.588 14.985 1.00 93.19 291 SER A CA 1
ATOM 2127 C C . SER A 1 291 ? -20.914 9.846 13.638 1.00 93.19 291 SER A C 1
ATOM 2129 O O . SER A 1 291 ? -22.007 9.616 13.114 1.00 93.19 291 SER A O 1
ATOM 2131 N N . ALA A 1 292 ? -19.772 9.457 13.061 1.00 90.38 292 ALA A N 1
ATOM 2132 C CA . ALA A 1 292 ? -19.737 8.826 11.733 1.00 90.38 292 ALA A CA 1
ATOM 2133 C C . ALA A 1 292 ? -20.341 7.411 11.697 1.00 90.38 292 ALA A C 1
ATOM 2135 O O . ALA A 1 292 ? -20.847 6.973 10.662 1.00 90.38 292 ALA A O 1
ATOM 2136 N N . VAL A 1 293 ? -20.329 6.713 12.833 1.00 92.31 293 VAL A N 1
ATOM 2137 C CA . VAL A 1 293 ? -21.014 5.433 13.042 1.00 92.31 293 VAL A CA 1
ATOM 2138 C C . VAL A 1 293 ? -21.897 5.579 14.272 1.00 92.31 293 VAL A C 1
ATOM 2140 O O . VAL A 1 293 ? -21.463 6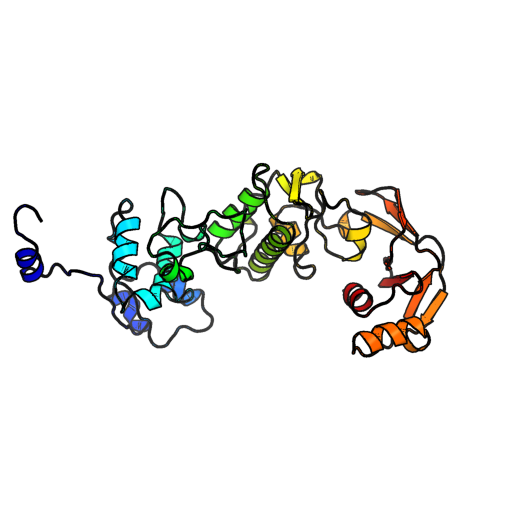.113 15.285 1.00 92.31 293 VAL A O 1
ATOM 2143 N N . THR A 1 294 ? -23.140 5.103 14.214 1.00 94.75 294 THR A N 1
ATOM 2144 C CA . THR A 1 294 ? -24.065 5.176 15.354 1.00 94.75 294 THR A CA 1
ATOM 2145 C C . THR A 1 294 ? -24.578 3.790 15.724 1.00 94.75 294 THR A C 1
ATOM 2147 O O . THR A 1 294 ? -24.818 2.954 14.853 1.00 94.75 294 THR A O 1
ATOM 2150 N N . GLY A 1 295 ? -24.720 3.522 17.023 1.00 96.62 295 GLY A N 1
ATOM 2151 C CA . GLY A 1 295 ? -25.332 2.287 17.520 1.00 96.62 295 GLY A CA 1
ATOM 2152 C C . GLY A 1 295 ? -24.655 1.699 18.754 1.00 96.62 295 GLY A C 1
ATOM 2153 O O . GLY A 1 295 ? -23.770 2.306 19.356 1.00 96.62 295 GLY A O 1
ATOM 2154 N N . GLU A 1 296 ? -25.095 0.501 19.131 1.00 97.69 296 GLU A N 1
ATOM 2155 C CA . GLU A 1 296 ? -24.467 -0.325 20.163 1.00 97.69 296 GLU A CA 1
ATOM 2156 C C . GLU A 1 296 ? -23.963 -1.621 19.534 1.00 97.69 296 GLU A C 1
ATOM 2158 O O . GLU A 1 296 ? -24.709 -2.296 18.825 1.00 97.69 296 GLU A O 1
ATOM 2163 N N . TYR A 1 297 ? -22.714 -1.971 19.824 1.00 97.69 297 TYR A N 1
ATOM 2164 C CA . TYR A 1 297 ? -22.022 -3.098 19.209 1.00 97.69 297 TYR A CA 1
ATOM 2165 C C . TYR A 1 297 ? -21.471 -4.022 20.288 1.00 97.69 297 TYR A C 1
ATOM 2167 O O . TYR A 1 297 ? -20.888 -3.560 21.271 1.00 97.69 297 TYR A O 1
ATOM 2175 N N . ASP A 1 298 ? -21.652 -5.327 20.096 1.00 97.56 298 ASP A N 1
ATOM 2176 C CA . ASP A 1 298 ? -20.934 -6.345 20.856 1.00 97.56 298 ASP A CA 1
ATOM 2177 C C . ASP A 1 298 ? -19.559 -6.538 20.224 1.00 97.56 298 ASP A C 1
ATOM 2179 O O . ASP A 1 298 ? -19.462 -6.926 19.060 1.00 97.56 298 ASP A O 1
ATOM 2183 N N . VAL A 1 299 ? -18.501 -6.272 20.985 1.00 96.75 299 VAL A N 1
ATOM 2184 C CA . VAL A 1 299 ? -17.125 -6.331 20.479 1.00 96.75 299 VAL A CA 1
ATOM 2185 C C . VAL A 1 299 ? -16.272 -7.251 21.350 1.00 96.75 299 VAL A C 1
ATOM 2187 O O . VAL A 1 299 ? -16.490 -7.333 22.559 1.00 96.75 299 VAL A O 1
ATOM 2190 N N . PRO A 1 300 ? -15.290 -7.964 20.777 1.00 95.56 300 PRO A N 1
ATOM 2191 C CA . PRO A 1 300 ? -14.439 -8.866 21.552 1.00 95.56 300 PRO A CA 1
ATOM 2192 C C . PRO A 1 300 ? -13.469 -8.109 22.469 1.00 95.56 300 PRO A C 1
ATOM 2194 O O . PRO A 1 300 ? -13.120 -8.604 23.543 1.00 95.56 300 PRO A O 1
ATOM 2197 N N . TRP A 1 301 ? -13.040 -6.917 22.050 1.00 96.25 301 TRP A N 1
ATOM 2198 C CA . TRP A 1 301 ? -12.150 -6.038 22.798 1.00 96.25 301 TRP A CA 1
ATOM 2199 C C . TRP A 1 301 ? -12.280 -4.585 22.318 1.00 96.25 301 TRP A C 1
ATOM 2201 O O . TRP A 1 301 ? -12.709 -4.337 21.190 1.00 96.25 301 TRP A O 1
ATOM 2211 N N . TRP A 1 302 ? -11.923 -3.637 23.181 1.00 96.94 302 TRP A N 1
ATOM 2212 C CA . TRP A 1 302 ? -11.961 -2.199 22.921 1.00 96.94 302 TRP A CA 1
ATOM 2213 C C . TRP A 1 302 ? -10.930 -1.475 23.788 1.00 96.94 302 TRP A C 1
ATOM 2215 O O . TRP A 1 302 ? -10.656 -1.924 24.900 1.00 96.94 302 TRP A O 1
ATOM 2225 N N . VAL A 1 303 ? -10.389 -0.353 23.318 1.00 95.69 303 VAL A N 1
ATOM 2226 C CA . VAL A 1 303 ? -9.575 0.554 24.143 1.00 95.69 303 VAL A CA 1
ATOM 2227 C C . VAL A 1 303 ? -10.361 1.843 24.343 1.00 95.69 303 VAL A C 1
ATOM 2229 O O . VAL A 1 303 ? -10.803 2.458 23.374 1.00 95.69 303 VAL A O 1
ATOM 2232 N N . ASP A 1 304 ? -10.624 2.199 25.598 1.00 93.06 304 ASP A N 1
ATOM 2233 C CA . ASP A 1 304 ? -11.348 3.430 25.922 1.00 93.06 304 ASP A CA 1
ATOM 2234 C C . ASP A 1 304 ? -10.451 4.682 25.772 1.00 93.06 304 ASP A C 1
ATOM 2236 O O . ASP A 1 304 ? -9.237 4.554 25.591 1.00 93.06 304 ASP A O 1
ATOM 2240 N N . PRO A 1 305 ? -11.016 5.904 25.834 1.00 89.06 305 PRO A N 1
ATOM 2241 C CA . PRO A 1 305 ? -10.234 7.138 25.720 1.00 89.06 305 PRO A CA 1
ATOM 2242 C C . PRO A 1 305 ? -9.150 7.324 26.795 1.00 89.06 305 PRO A C 1
ATOM 2244 O O . PRO A 1 305 ? -8.216 8.091 26.580 1.00 89.06 305 PRO A O 1
ATOM 2247 N N . ASP A 1 306 ? -9.249 6.621 27.929 1.00 89.50 306 ASP A N 1
ATOM 2248 C CA . ASP A 1 306 ? -8.242 6.635 28.996 1.00 89.50 306 ASP A CA 1
ATOM 2249 C C . ASP A 1 306 ? -7.099 5.628 28.729 1.00 89.50 306 ASP A C 1
ATOM 2251 O O . ASP A 1 306 ? -6.188 5.475 29.549 1.00 89.50 306 ASP A O 1
ATOM 2255 N N . GLY A 1 307 ? -7.133 4.918 27.595 1.00 90.75 307 GLY A N 1
ATOM 2256 C CA . GLY A 1 307 ? -6.158 3.892 27.219 1.00 90.75 307 GLY A CA 1
ATOM 2257 C C . GLY A 1 307 ? -6.379 2.547 27.918 1.00 90.75 307 GLY A C 1
ATOM 2258 O O . GLY A 1 307 ? -5.501 1.679 27.902 1.00 90.75 307 GLY A O 1
ATOM 2259 N N . THR A 1 308 ? -7.532 2.337 28.556 1.00 93.31 308 THR A N 1
ATOM 2260 C CA . THR A 1 308 ? -7.856 1.081 29.237 1.00 93.31 308 THR A CA 1
ATOM 2261 C C . THR A 1 308 ? -8.340 0.044 28.231 1.00 93.31 308 THR A C 1
ATOM 2263 O O . THR A 1 308 ? -9.339 0.225 27.538 1.00 93.31 308 THR A O 1
ATOM 2266 N N . LEU A 1 309 ? -7.658 -1.103 28.196 1.00 95.38 309 LEU A N 1
ATOM 2267 C CA . LEU A 1 309 ? -8.095 -2.268 27.433 1.00 95.38 309 LEU A CA 1
ATOM 2268 C C . LEU A 1 309 ? -9.270 -2.967 28.130 1.00 95.38 309 LEU A C 1
ATOM 2270 O O . LEU A 1 309 ? -9.121 -3.529 29.221 1.00 95.38 309 LEU A O 1
ATOM 2274 N N . HIS A 1 310 ? -10.414 -2.991 27.454 1.00 96.50 310 HIS A N 1
ATOM 2275 C CA . HIS A 1 310 ? -11.585 -3.785 27.793 1.00 96.50 310 HIS A CA 1
ATOM 2276 C C . HIS A 1 310 ? -11.665 -5.026 26.905 1.00 96.50 310 HIS A C 1
ATOM 2278 O O . HIS A 1 310 ? -11.550 -4.920 25.688 1.00 96.50 310 HIS A O 1
ATOM 2284 N N . CYS A 1 311 ? -11.924 -6.195 27.488 1.00 96.06 311 CYS A N 1
ATOM 2285 C CA . CYS A 1 3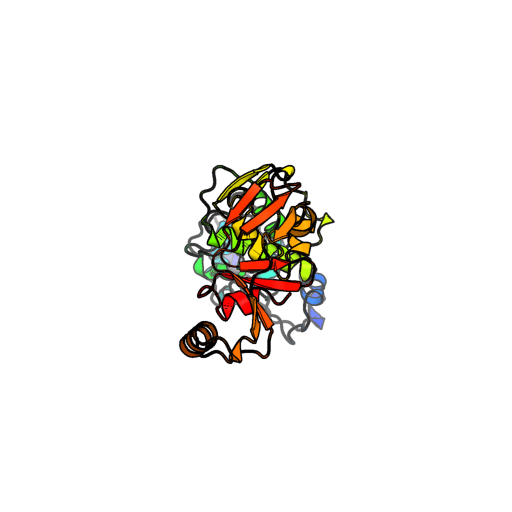11 ? -12.033 -7.456 26.749 1.00 96.06 311 CYS A CA 1
ATOM 2286 C C . CYS A 1 311 ? -13.186 -8.311 27.264 1.00 96.06 311 CYS A C 1
ATOM 2288 O O . CYS A 1 311 ? -13.480 -8.317 28.461 1.00 96.06 311 CYS A O 1
ATOM 2290 N N . VAL A 1 312 ? -13.789 -9.105 26.381 1.00 95.56 312 VAL A N 1
ATOM 2291 C CA . VAL A 1 312 ? -14.642 -10.219 26.809 1.00 95.56 312 VAL A CA 1
ATOM 2292 C C . VAL A 1 312 ? -13.775 -11.272 27.507 1.00 95.56 312 VAL A C 1
ATOM 2294 O O . VAL A 1 312 ? -12.655 -11.558 27.068 1.00 95.56 312 VAL A O 1
ATOM 2297 N N . ARG A 1 313 ? -14.267 -11.870 28.597 1.00 90.81 313 ARG A N 1
ATOM 2298 C CA . ARG A 1 313 ? -13.572 -12.985 29.259 1.00 90.81 313 ARG A CA 1
ATOM 2299 C C . ARG A 1 313 ? -13.284 -14.102 28.253 1.00 90.81 313 ARG A C 1
ATOM 2301 O O . ARG A 1 313 ? -14.161 -14.526 27.508 1.00 90.81 313 ARG A O 1
ATOM 2308 N N . GLY A 1 314 ? -12.037 -14.567 28.232 1.00 86.25 314 GLY A N 1
ATOM 2309 C CA . GLY A 1 314 ? -11.568 -15.584 27.285 1.00 86.25 314 GLY A CA 1
ATOM 2310 C C . GLY A 1 314 ? -11.204 -15.070 25.884 1.00 86.25 314 GLY A C 1
ATOM 2311 O O . GLY A 1 314 ? -10.642 -15.838 25.112 1.00 86.25 314 GLY A O 1
ATOM 2312 N N . ALA A 1 315 ? -11.454 -13.795 25.554 1.00 88.56 315 ALA A N 1
ATOM 2313 C CA . ALA A 1 315 ? -11.034 -13.192 24.279 1.00 88.56 315 ALA A CA 1
ATOM 2314 C C . ALA A 1 315 ? -9.631 -12.553 24.333 1.00 88.56 315 ALA A C 1
ATOM 2316 O O . ALA A 1 315 ? -9.082 -12.152 23.305 1.00 88.56 315 ALA A O 1
ATOM 2317 N N . ILE A 1 316 ? -9.039 -12.443 25.527 1.00 91.38 316 ILE A N 1
ATOM 2318 C CA . ILE A 1 316 ? -7.704 -11.874 25.718 1.00 91.38 316 ILE A CA 1
ATOM 2319 C C . ILE A 1 316 ? -6.631 -12.764 25.068 1.00 91.38 316 ILE A C 1
ATOM 2321 O O . ILE A 1 316 ? -6.602 -13.980 25.250 1.00 91.38 316 ILE A O 1
ATOM 2325 N N . SER A 1 317 ? -5.731 -12.153 24.300 1.00 91.12 317 SER A N 1
ATOM 2326 C CA . SER A 1 317 ? -4.637 -12.842 23.609 1.00 91.12 317 SER A CA 1
ATOM 2327 C C . SER A 1 317 ? -3.437 -11.906 23.421 1.00 91.12 317 SER A C 1
ATOM 2329 O O . SER A 1 317 ? -3.603 -10.684 23.520 1.00 91.12 317 SER A O 1
ATOM 2331 N N . PRO A 1 318 ? -2.238 -12.428 23.100 1.00 90.00 318 PRO A N 1
ATOM 2332 C CA . PRO A 1 318 ? -1.089 -11.586 22.770 1.00 90.00 318 PRO A CA 1
ATOM 2333 C C . PRO A 1 318 ? -1.372 -10.602 21.633 1.00 90.00 318 PRO A C 1
ATOM 2335 O O . PRO A 1 318 ? -0.946 -9.454 21.708 1.00 90.00 318 PRO A O 1
ATOM 2338 N N . THR A 1 319 ? -2.138 -11.013 20.618 1.00 87.75 319 THR A N 1
ATOM 2339 C CA . THR A 1 319 ? -2.520 -10.152 19.490 1.00 87.75 319 THR A CA 1
ATOM 2340 C C . THR A 1 319 ? -3.419 -9.002 19.931 1.00 87.75 319 THR A C 1
ATOM 2342 O O . THR A 1 319 ? -3.198 -7.872 19.511 1.00 87.75 319 THR A O 1
ATOM 2345 N N . VAL A 1 320 ? -4.390 -9.257 20.814 1.00 89.75 320 VAL A N 1
ATOM 2346 C CA . VAL A 1 320 ? -5.253 -8.204 21.381 1.00 89.75 320 VAL A CA 1
ATOM 2347 C C . VAL A 1 320 ? -4.431 -7.222 22.213 1.00 89.75 320 VAL A C 1
ATOM 2349 O O . VAL A 1 320 ? -4.555 -6.013 22.042 1.00 89.75 320 VAL A O 1
ATOM 2352 N N . VAL A 1 321 ? -3.539 -7.723 23.072 1.00 87.94 321 VAL A N 1
ATOM 2353 C CA . VAL A 1 321 ? -2.691 -6.860 23.909 1.00 87.94 321 VAL A CA 1
ATOM 2354 C C . VAL A 1 321 ? -1.699 -6.053 23.068 1.00 87.94 321 VAL A C 1
ATOM 2356 O O . VAL A 1 321 ? -1.460 -4.889 23.372 1.00 87.94 321 VAL A O 1
ATOM 2359 N N . ALA A 1 322 ? -1.140 -6.630 22.005 1.00 85.88 322 ALA A N 1
ATOM 2360 C CA . ALA A 1 322 ? -0.294 -5.902 21.063 1.00 85.88 322 ALA A CA 1
ATOM 2361 C C . ALA A 1 322 ? -1.093 -4.850 20.278 1.00 85.88 322 ALA A C 1
ATOM 2363 O O . ALA A 1 322 ? -0.622 -3.731 20.106 1.00 85.88 322 ALA A O 1
ATOM 2364 N N . GLY A 1 323 ? -2.314 -5.183 19.851 1.00 81.56 323 GLY A N 1
ATOM 2365 C CA . GLY A 1 323 ? -3.214 -4.267 19.147 1.00 81.56 323 GLY A CA 1
ATOM 2366 C C . GLY A 1 323 ? -3.689 -3.085 19.996 1.00 81.56 323 GLY A C 1
ATOM 2367 O O . GLY A 1 323 ? -3.970 -2.030 19.439 1.00 81.56 323 GLY A O 1
ATOM 2368 N N . ALA A 1 324 ? -3.737 -3.244 21.322 1.00 83.19 324 ALA A N 1
ATOM 2369 C CA . ALA A 1 324 ? -4.112 -2.196 22.272 1.00 83.19 324 ALA A CA 1
ATOM 2370 C C . ALA A 1 324 ? -2.961 -1.250 22.663 1.00 83.19 324 ALA A C 1
ATOM 2372 O O . ALA A 1 324 ? -3.205 -0.220 23.281 1.00 83.19 324 ALA A O 1
ATOM 2373 N N . ARG A 1 325 ? -1.705 -1.597 22.354 1.00 70.06 325 ARG A N 1
ATOM 2374 C CA . ARG A 1 325 ? -0.528 -0.770 22.658 1.00 70.06 325 ARG A CA 1
ATOM 2375 C C . ARG A 1 325 ? -0.218 0.145 21.475 1.00 70.06 325 ARG A C 1
ATOM 2377 O O . ARG A 1 325 ? 0.621 -0.213 20.649 1.00 70.06 325 ARG A O 1
ATOM 2384 N N . ARG A 1 326 ? -0.892 1.289 21.390 1.00 56.66 326 ARG A N 1
ATOM 2385 C CA . ARG A 1 326 ? -0.518 2.418 20.527 1.00 56.66 326 ARG A CA 1
ATOM 2386 C C . ARG A 1 326 ? -0.790 3.717 21.259 1.00 56.66 326 ARG A C 1
ATOM 2388 O O . ARG A 1 326 ? -1.891 3.809 21.839 1.00 56.66 326 ARG A O 1
#

Secondary structure (DSSP, 8-state):
-TTTHHHHHHHTT--SS----EE-GGGGGGGT-TTHHHHHHT-SS--SSEE----GGGS-GGGHHHHHHHHHH-TTTHHHHH-TTSHHHHHHHHH-EETTEEGGGPBPTT--TTBTTBPBP--TTGGG-GGGSB-SS--SHHHHHHHHHHHH-TT----HHHHHHHHHHHHHHHHTTSS-GGGSPPPSEEE-TTS-EEEGGG-EE--SGGGGGTS-TTTEE-S-GGGHHHHHHHHT--BHHHHEEEEEES--EEEEGGG-HHHHHHHHHTTPPPPS-EEEEESS-EEEEEETS-EEEE-SEEE-TT-PEEEETT---HHHHHHT--

Sequence (326 aa):
MARWGEHALRVVGVGDGFAVPTVDPADADELGLDEFEVWSAARDVVPEQVTVVRDLDLVDPDRWREALTVLAADPAVAPLLADRDGYTAWWLRGNVVLAGRPIAVLRAPGDPTFAGLLDAVEHPAASALTGLLAGARVESPVLARRLVAALGERDRAVAPDVVARAHGALARAVADGTVEVPDIEPPEQVRGISGAVVAAEDALVLDAGWYAHVVDPDRLVVGDLATAEALADLLDLPTASSRIDASVLGAGERVRLGDDAAAVTAFAAAGAVVPDATVTLHDRLRVRVGSAVTGEYDVPWWVDPDGTLHCVRGAISPTVVAGARR

Foldseek 3Di:
DVPQDPVNCVVVPNDPAWDWDKDQLVCVVVQVQPPSVVLQVVDPDDDRIATETGPPVVDDLVCVQVNVVRQCVDPSRLVVLQPLSGPHLVVQQVDHDDPNHRQQQAADVPDLQQPQQGHHDPHPSSVSNHSNYHDLADQALSNLQSSQVSQQDQPTDRALVNQQSSLQRSLVCQVVVSDPLVSHDADQWGAFSRRAIDGQALAAEELAPQCVQFDDSRRYRHYDNVSSVSSCSNNVHHHPVVFKDKDKDDDAAKDFLVVQPLSVVQCVVVVHDRDRDIAGEDCWIWMAIDGSTGDIGTGQWDQDPVLHIYGYVNSDHPVSVVSSPD

Organism: NCBI:txid1273125